Protein AF-A0A316QE77-F1 (afdb_monomer_lite)

Foldseek 3Di:
DDDPLVVLLVLLLVLCVVPADQVDKDALVRSVVVSCVVPPDDPPDDPVVSSVSNVVSQVCLLPDQPRQWAAADDRMIHGDPDSVHNHDDDPPPPVDDPDDPPPDPPPQDLVNVLVVLVVVLVVLVVVLVVVCPDPDDPVVNVVSVVVSVVVNVVSVVVSVVSVVVVVVCVVCVVVVVVVVVVVPPDD

Sequence (187 aa):
MAKPQKNRWQKICKFLAEYMTPEDSYKAGALYEIFLKDHPIDIFDDPLAMRKDFEMCLRYEVEKENGFLKRVSHGVYTVRTDPLDRGVNFSRNNSAEPSDPQAVPVVISLDEVLDNSVEIAKKGKKFFSILENQDLPTTMQLELSKLKSKFMRDLDDVITNITVVMAWCEDNLECLEEESSLTMDFC

Structure (mmCIF, N/CA/C/O backbone):
data_AF-A0A316QE77-F1
#
_entry.id   AF-A0A316QE77-F1
#
loop_
_atom_site.group_PDB
_atom_site.id
_atom_site.type_symbol
_atom_site.label_atom_id
_atom_site.label_alt_id
_atom_site.label_comp_id
_atom_site.label_asym_id
_atom_site.label_entity_id
_atom_site.label_seq_id
_atom_site.pdbx_PDB_ins_code
_atom_site.Cartn_x
_atom_site.Cartn_y
_atom_site.Cartn_z
_atom_site.occupancy
_atom_site.B_iso_or_equiv
_atom_site.auth_seq_id
_atom_site.auth_comp_id
_atom_site.auth_asym_id
_atom_site.auth_atom_id
_atom_site.pdbx_PDB_model_num
ATOM 1 N N . MET A 1 1 ? -12.661 -26.689 -14.502 1.00 38.53 1 MET A N 1
ATOM 2 C CA . MET A 1 1 ? -11.602 -26.501 -13.484 1.00 38.53 1 MET A CA 1
ATOM 3 C C . MET A 1 1 ? -11.655 -25.061 -12.988 1.00 38.53 1 MET A C 1
ATOM 5 O O . MET A 1 1 ? -11.439 -24.152 -13.781 1.00 38.53 1 MET A O 1
ATOM 9 N N . ALA A 1 2 ? -12.049 -24.825 -11.734 1.00 39.81 2 ALA A N 1
ATOM 10 C CA . ALA A 1 2 ? -12.064 -23.475 -11.166 1.00 39.81 2 ALA A CA 1
ATOM 11 C C . ALA A 1 2 ? -10.621 -23.035 -10.872 1.00 39.81 2 ALA A C 1
ATOM 13 O O . ALA A 1 2 ? -9.868 -23.784 -10.256 1.00 39.81 2 ALA A O 1
ATOM 14 N N . LYS A 1 3 ? -10.223 -21.844 -11.337 1.00 46.62 3 LYS A N 1
ATOM 15 C CA . LYS A 1 3 ? -8.882 -21.296 -11.079 1.00 46.62 3 LYS A CA 1
ATOM 16 C C . LYS A 1 3 ? -8.668 -21.167 -9.556 1.00 46.62 3 LYS A C 1
ATOM 18 O O . LYS A 1 3 ? -9.569 -20.642 -8.899 1.00 46.62 3 LYS A O 1
ATOM 23 N N . PRO A 1 4 ? -7.513 -21.577 -8.997 1.00 57.34 4 PRO A N 1
ATOM 24 C CA . PRO A 1 4 ? -7.251 -21.588 -7.548 1.00 57.34 4 PRO A CA 1
ATOM 25 C C . PRO A 1 4 ? -7.521 -20.236 -6.863 1.00 57.34 4 PRO A C 1
ATOM 27 O O . PRO A 1 4 ? -8.053 -20.194 -5.757 1.00 57.34 4 PRO A O 1
ATOM 30 N N . GLN A 1 5 ? -7.295 -19.129 -7.576 1.00 55.28 5 GLN A N 1
ATOM 31 C CA . GLN A 1 5 ? -7.583 -17.767 -7.119 1.00 55.28 5 GLN A CA 1
ATOM 32 C C . GLN A 1 5 ? -9.072 -17.509 -6.805 1.00 55.28 5 GLN A C 1
ATOM 34 O O . GLN A 1 5 ? -9.384 -16.837 -5.826 1.00 55.28 5 GLN A O 1
ATOM 39 N N . LYS A 1 6 ? -10.014 -18.078 -7.578 1.00 60.72 6 LYS A N 1
ATOM 40 C CA . LYS A 1 6 ? -11.460 -17.903 -7.324 1.00 60.72 6 LYS A CA 1
ATOM 41 C C . LYS A 1 6 ? -11.897 -18.554 -6.009 1.00 60.72 6 LYS A C 1
ATOM 43 O O . LYS A 1 6 ? -12.775 -18.021 -5.343 1.00 60.72 6 LYS A O 1
ATOM 48 N N . ASN A 1 7 ? -11.279 -19.675 -5.634 1.00 74.38 7 ASN A N 1
ATOM 49 C CA . ASN A 1 7 ? -11.594 -20.382 -4.392 1.00 74.38 7 ASN A CA 1
ATOM 50 C C . ASN A 1 7 ? -11.070 -19.609 -3.168 1.00 74.38 7 ASN A C 1
ATOM 52 O O . ASN A 1 7 ? -11.796 -19.424 -2.195 1.00 74.38 7 ASN A O 1
ATOM 56 N N . ARG A 1 8 ? -9.845 -19.064 -3.244 1.00 77.88 8 ARG A N 1
ATOM 57 C CA . ARG A 1 8 ? -9.286 -18.220 -2.171 1.00 77.88 8 ARG A CA 1
ATOM 58 C C . ARG A 1 8 ? -10.155 -16.998 -1.894 1.00 77.88 8 ARG A C 1
ATOM 60 O O . ARG A 1 8 ? -10.478 -16.727 -0.743 1.00 77.88 8 ARG A O 1
ATOM 67 N N . TRP A 1 9 ? -10.587 -16.308 -2.948 1.00 83.19 9 TRP A N 1
ATOM 68 C CA . TRP A 1 9 ? -11.406 -15.108 -2.800 1.00 83.19 9 TRP A CA 1
ATOM 69 C C . TRP A 1 9 ? -12.757 -15.389 -2.150 1.00 83.19 9 TRP A C 1
ATOM 71 O O . TRP A 1 9 ? -13.170 -14.672 -1.248 1.00 83.19 9 TRP A O 1
ATOM 81 N N . GLN A 1 10 ? -13.406 -16.489 -2.539 1.00 84.44 10 GLN A N 1
ATOM 82 C CA . GLN A 1 10 ? -14.665 -16.919 -1.933 1.00 84.44 10 GLN A CA 1
ATOM 83 C C . GLN A 1 10 ? -14.527 -17.208 -0.435 1.00 84.44 10 GLN A C 1
ATOM 85 O O . GLN A 1 10 ? -15.415 -16.837 0.329 1.00 84.44 10 GLN A O 1
ATOM 90 N N . LYS A 1 11 ? -13.420 -17.830 -0.005 1.00 87.88 11 LYS A N 1
ATOM 91 C CA . LYS A 1 11 ? -13.143 -18.058 1.422 1.00 87.88 11 LYS A CA 1
ATOM 92 C C . LYS A 1 11 ? -13.004 -16.742 2.185 1.00 87.88 11 LYS A C 1
ATOM 94 O O . LYS A 1 11 ? -13.588 -16.606 3.254 1.00 87.88 11 LYS A O 1
ATOM 99 N N . ILE A 1 12 ? -12.287 -15.772 1.614 1.00 91.12 12 ILE A N 1
ATOM 100 C CA . ILE A 1 12 ? -12.116 -14.446 2.219 1.00 91.12 12 ILE A CA 1
ATOM 101 C C . ILE A 1 12 ? -13.468 -13.727 2.322 1.00 91.12 12 ILE A C 1
ATOM 103 O O . ILE A 1 12 ? -13.834 -13.292 3.410 1.00 91.12 12 ILE A O 1
ATOM 107 N N . CYS A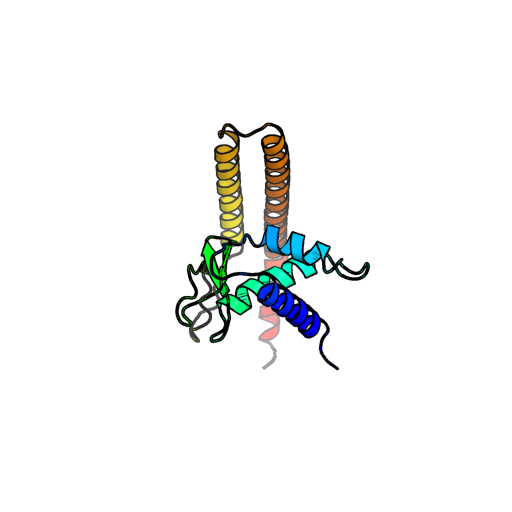 1 13 ? -14.246 -13.651 1.235 1.00 89.38 13 CYS A N 1
ATOM 108 C CA . CYS A 1 13 ? -15.577 -13.029 1.248 1.00 89.38 13 CYS A CA 1
ATOM 109 C C . CYS A 1 13 ? -16.501 -13.680 2.284 1.00 89.38 13 CYS A C 1
ATOM 111 O O . CYS A 1 13 ? -17.203 -12.977 3.004 1.00 89.38 13 CYS A O 1
ATOM 113 N N . LYS A 1 14 ? -16.490 -15.017 2.370 1.00 90.69 14 LYS A N 1
ATOM 114 C CA . LYS A 1 14 ? -17.299 -15.760 3.339 1.00 90.69 14 LYS A CA 1
ATOM 115 C C . LYS A 1 14 ? -16.908 -15.413 4.776 1.00 90.69 14 LYS A C 1
ATOM 117 O O . LYS A 1 14 ? -17.782 -15.065 5.558 1.00 90.69 14 LYS A O 1
ATOM 122 N N . PHE A 1 15 ? -15.613 -15.441 5.093 1.00 93.50 15 PHE A N 1
ATOM 123 C CA . PHE A 1 15 ? -15.106 -15.038 6.407 1.00 93.50 15 PHE A CA 1
ATOM 124 C C . PHE A 1 15 ? -15.548 -13.617 6.773 1.00 93.50 15 PHE A C 1
ATOM 126 O O . PHE A 1 15 ? -16.075 -13.392 7.856 1.00 93.50 15 PHE A O 1
ATOM 133 N N . LEU A 1 16 ? -15.368 -12.660 5.860 1.00 93.06 16 LEU A N 1
ATOM 134 C CA . LEU A 1 16 ? -15.716 -11.262 6.108 1.00 93.06 16 LEU A CA 1
ATOM 135 C C . LEU A 1 16 ? -17.218 -11.086 6.373 1.00 93.06 16 LEU A C 1
ATOM 137 O O . LEU A 1 16 ? -17.587 -10.337 7.272 1.00 93.06 16 LEU A O 1
ATOM 141 N N . ALA A 1 17 ? -18.073 -11.792 5.627 1.00 90.69 17 ALA A N 1
ATOM 142 C CA . ALA A 1 17 ? -19.522 -11.745 5.808 1.00 90.69 17 ALA A CA 1
ATOM 143 C C . ALA A 1 17 ? -19.993 -12.385 7.127 1.00 90.69 17 ALA A C 1
ATOM 145 O O . ALA A 1 17 ? -21.005 -11.963 7.676 1.00 90.69 17 ALA A O 1
ATOM 146 N N . GLU A 1 18 ? -19.282 -13.399 7.628 1.00 92.19 18 GLU A N 1
ATOM 147 C CA . GLU A 1 18 ? -19.600 -14.070 8.896 1.00 92.19 18 GLU A CA 1
ATOM 148 C C . GLU A 1 18 ? -19.045 -13.319 10.116 1.00 92.19 18 GLU A C 1
ATOM 150 O O . GLU A 1 18 ? -19.653 -13.353 11.184 1.00 92.19 18 GLU A O 1
ATOM 155 N N . TYR A 1 19 ? -17.900 -12.647 9.968 1.00 93.31 19 TYR A N 1
ATOM 156 C CA . TYR A 1 19 ? -17.185 -12.016 11.078 1.00 93.31 19 TYR A CA 1
ATOM 157 C C . TYR A 1 19 ? -17.583 -10.553 11.327 1.00 93.31 19 TYR A C 1
ATOM 159 O O . TYR A 1 19 ? -17.574 -10.100 12.471 1.00 93.31 19 TYR A O 1
ATOM 167 N N . MET A 1 20 ? -17.872 -9.783 10.273 1.00 93.88 20 MET A N 1
ATOM 168 C CA . MET A 1 20 ? -18.063 -8.336 10.399 1.00 93.88 20 MET A CA 1
ATOM 169 C C . MET A 1 20 ? -19.495 -7.966 10.792 1.00 93.88 20 MET A C 1
ATOM 171 O O . MET A 1 20 ? -20.460 -8.441 10.196 1.00 93.88 20 MET A O 1
ATOM 175 N N . THR A 1 21 ? -19.626 -7.045 11.743 1.00 92.00 21 THR A N 1
ATOM 176 C CA . THR A 1 21 ? -20.898 -6.457 12.177 1.00 92.00 21 THR A CA 1
ATOM 177 C C . THR A 1 21 ? -21.053 -5.027 11.631 1.00 92.00 21 THR A C 1
ATOM 179 O O . THR A 1 21 ? -20.054 -4.348 11.363 1.00 92.00 21 THR A O 1
ATOM 182 N N . PRO A 1 22 ? -22.291 -4.539 11.426 1.00 88.00 22 PRO A N 1
ATOM 183 C CA . PRO A 1 22 ? -22.542 -3.167 10.971 1.00 88.00 22 PRO A CA 1
ATOM 184 C C . PRO A 1 22 ? -22.088 -2.062 11.923 1.00 88.00 22 PRO A C 1
ATOM 186 O O . PRO A 1 22 ? -21.785 -0.959 11.469 1.00 88.00 22 PRO A O 1
ATOM 189 N N . GLU A 1 23 ? -22.048 -2.340 13.222 1.00 88.81 23 GLU A N 1
ATOM 190 C CA . GLU A 1 23 ? -21.743 -1.355 14.258 1.00 88.81 23 GLU A CA 1
ATOM 191 C C . GLU A 1 23 ? -20.236 -1.106 14.418 1.00 88.81 23 GLU A C 1
ATOM 193 O O . GLU A 1 23 ? -19.833 -0.048 14.908 1.00 88.81 23 GLU A O 1
ATOM 198 N N . ASP A 1 24 ? -19.402 -2.047 13.970 1.00 92.38 24 ASP A N 1
ATOM 199 C CA . ASP A 1 24 ? -17.968 -2.041 14.225 1.00 92.38 24 ASP A CA 1
ATOM 200 C C . ASP A 1 24 ? -17.133 -1.604 13.015 1.00 92.38 24 ASP A C 1
ATOM 202 O O . ASP A 1 24 ? -17.495 -1.748 11.845 1.00 92.38 24 ASP A O 1
ATOM 206 N N . SER A 1 25 ? -15.947 -1.071 13.320 1.00 92.44 25 SER A N 1
ATOM 207 C CA . SER A 1 25 ? -14.928 -0.694 12.339 1.00 92.44 25 SER A CA 1
ATOM 208 C C . SER A 1 25 ? -13.697 -1.573 12.461 1.00 92.44 25 SER A C 1
ATOM 210 O O . SER A 1 25 ? -13.127 -1.736 13.538 1.00 92.44 25 SER A O 1
ATOM 212 N N . TYR A 1 26 ? -13.228 -2.077 11.324 1.00 93.75 26 TYR A N 1
ATOM 213 C CA . TYR A 1 26 ? -12.213 -3.115 11.284 1.00 93.75 26 TYR A CA 1
ATOM 214 C C . TYR A 1 26 ? -10.989 -2.685 10.479 1.00 93.75 26 TYR A C 1
ATOM 216 O O . TYR A 1 26 ? -11.086 -2.294 9.314 1.00 93.75 26 TYR A O 1
ATOM 224 N N . LYS A 1 27 ? -9.802 -2.791 11.086 1.00 92.88 27 LYS A N 1
ATOM 225 C CA . LYS A 1 27 ? -8.523 -2.591 10.388 1.00 92.88 27 LYS A CA 1
ATOM 226 C C . LYS A 1 27 ? -8.197 -3.817 9.531 1.00 92.88 27 LYS A C 1
ATOM 228 O O . LYS A 1 27 ? -8.220 -4.932 10.043 1.00 92.88 27 LYS A O 1
ATOM 233 N N . ALA A 1 28 ? -7.795 -3.618 8.274 1.00 90.75 28 ALA A N 1
ATOM 234 C CA . ALA A 1 28 ? -7.433 -4.702 7.351 1.00 90.75 28 ALA A CA 1
ATOM 235 C C . ALA A 1 28 ? -6.359 -5.639 7.910 1.00 90.75 28 ALA A C 1
ATOM 237 O O . ALA A 1 28 ? -6.495 -6.850 7.787 1.00 90.75 28 ALA A O 1
ATOM 238 N N . GLY A 1 29 ? -5.321 -5.089 8.551 1.00 88.75 29 GLY A N 1
ATOM 239 C CA . GLY A 1 29 ? -4.271 -5.900 9.174 1.00 88.75 29 GLY A CA 1
ATOM 240 C C . GLY A 1 29 ? -4.816 -6.816 10.272 1.00 88.75 29 GLY A C 1
ATOM 241 O O . GLY A 1 29 ? -4.520 -8.003 10.274 1.00 88.75 29 GLY A O 1
ATOM 242 N N . ALA A 1 30 ? -5.686 -6.292 11.141 1.00 90.44 30 ALA A N 1
ATOM 243 C CA . ALA A 1 30 ? -6.307 -7.079 12.205 1.00 90.44 30 ALA A CA 1
ATOM 244 C C . ALA A 1 30 ? -7.266 -8.143 11.647 1.00 90.44 30 ALA A C 1
ATOM 246 O O . ALA A 1 30 ? -7.235 -9.287 12.090 1.00 90.44 30 ALA A O 1
ATOM 247 N N . LEU A 1 31 ? -8.074 -7.795 10.636 1.00 92.81 31 LEU A N 1
ATOM 248 C CA . LEU A 1 31 ? -8.927 -8.764 9.938 1.00 92.81 31 LEU A CA 1
ATOM 249 C C . LEU A 1 31 ? -8.105 -9.884 9.301 1.00 92.81 31 LEU A C 1
ATOM 251 O O . LEU A 1 31 ? -8.504 -11.040 9.375 1.00 92.81 31 LEU A O 1
ATOM 255 N N . TYR A 1 32 ? -6.962 -9.551 8.700 1.00 92.38 32 TYR A N 1
ATOM 256 C CA . TYR A 1 32 ? -6.071 -10.533 8.097 1.00 92.38 32 TYR A CA 1
ATOM 257 C C . TYR A 1 32 ? -5.468 -11.472 9.147 1.00 92.38 32 TYR A C 1
ATOM 259 O O . TYR A 1 32 ? -5.473 -12.682 8.958 1.00 92.38 32 TYR A O 1
ATOM 267 N N . GLU A 1 33 ? -5.004 -10.944 10.281 1.00 90.69 33 GLU A N 1
ATOM 268 C CA . GLU A 1 33 ? -4.485 -11.766 11.381 1.00 90.69 33 GLU A CA 1
ATOM 269 C C . GLU A 1 33 ? -5.536 -12.731 11.941 1.00 90.69 33 GLU A C 1
ATOM 271 O O . GLU A 1 33 ? -5.217 -13.879 12.242 1.00 90.69 33 GLU A O 1
ATOM 276 N N . ILE A 1 34 ? -6.788 -12.286 12.073 1.00 92.44 34 ILE A N 1
ATOM 277 C CA . ILE A 1 34 ? -7.900 -13.134 12.523 1.00 92.44 34 ILE A CA 1
ATOM 278 C C . ILE A 1 34 ? -8.215 -14.189 11.464 1.00 92.44 34 ILE A C 1
ATOM 280 O O . ILE A 1 34 ? -8.271 -15.374 11.778 1.00 92.44 34 ILE A O 1
ATOM 284 N N . PHE A 1 35 ? -8.320 -13.775 10.202 1.00 90.62 35 PHE A N 1
ATOM 285 C CA . PHE A 1 35 ? -8.525 -14.683 9.082 1.00 90.62 35 PHE A CA 1
ATOM 286 C C . PHE A 1 35 ? -7.466 -15.795 9.051 1.00 90.62 35 PHE A C 1
ATOM 288 O O . PHE A 1 35 ? -7.822 -16.957 8.881 1.00 90.62 35 PHE A O 1
ATOM 295 N N . LEU A 1 36 ? -6.188 -15.464 9.278 1.00 90.12 36 LEU A N 1
ATOM 296 C CA . LEU A 1 36 ? -5.091 -16.435 9.316 1.00 90.12 36 LEU A CA 1
ATOM 297 C C . LEU A 1 36 ? -5.160 -17.413 10.493 1.00 90.12 36 LEU A C 1
ATOM 299 O O . LEU A 1 36 ? -4.681 -18.538 10.361 1.00 90.12 36 LEU A O 1
ATOM 303 N N . LYS A 1 37 ? -5.729 -17.011 11.636 1.00 86.88 37 LYS A N 1
ATOM 304 C CA . LYS A 1 37 ? -5.936 -17.927 12.770 1.00 86.88 37 LYS A CA 1
ATOM 305 C C . LYS A 1 37 ? -6.939 -19.021 12.417 1.00 86.88 37 LYS A C 1
ATOM 307 O O . LYS A 1 37 ? -6.712 -20.177 12.762 1.00 86.88 37 LYS A O 1
ATOM 312 N N . ASP A 1 38 ? -7.992 -18.657 11.692 1.00 81.50 38 ASP A N 1
ATOM 313 C CA . ASP A 1 38 ? -9.050 -19.584 11.280 1.00 81.50 38 ASP A CA 1
ATOM 314 C C . ASP A 1 38 ? -8.703 -20.326 9.975 1.00 81.50 38 ASP A C 1
ATOM 316 O O . ASP A 1 38 ? -9.242 -21.395 9.688 1.00 81.50 38 ASP A O 1
ATOM 320 N N . HIS A 1 39 ? -7.783 -19.768 9.184 1.00 82.69 39 HIS A N 1
ATOM 321 C CA . HIS A 1 39 ? -7.356 -20.271 7.880 1.00 82.69 39 HIS A CA 1
ATOM 322 C C . HIS A 1 39 ? -5.825 -20.214 7.774 1.00 82.69 39 HIS A C 1
ATOM 324 O O . HIS A 1 39 ? -5.285 -19.335 7.090 1.00 82.69 39 HIS A O 1
ATOM 330 N N . PRO A 1 40 ? -5.104 -21.130 8.448 1.00 77.31 40 PRO A N 1
ATOM 331 C CA . PRO A 1 40 ? -3.653 -21.170 8.371 1.00 77.31 40 PRO A CA 1
ATOM 332 C C . PRO A 1 40 ? -3.204 -21.367 6.921 1.00 77.31 40 PRO A C 1
ATOM 334 O O . PRO A 1 40 ? -3.784 -22.155 6.171 1.00 77.31 40 PRO A O 1
ATOM 337 N N . ILE A 1 41 ? -2.174 -20.615 6.534 1.00 73.19 41 ILE A N 1
ATOM 338 C CA . ILE A 1 41 ? -1.591 -20.668 5.192 1.00 73.19 41 ILE A CA 1
ATOM 339 C C . ILE A 1 41 ? -0.984 -22.058 4.990 1.00 73.19 41 ILE A C 1
ATOM 341 O O . ILE A 1 41 ? -0.239 -22.537 5.847 1.00 73.19 41 ILE A O 1
ATOM 345 N N . ASP A 1 42 ? -1.313 -22.705 3.872 1.00 70.31 42 ASP A N 1
ATOM 346 C CA . ASP A 1 42 ? -0.674 -23.964 3.490 1.00 70.31 42 ASP A CA 1
ATOM 347 C C . ASP A 1 42 ? 0.821 -23.716 3.229 1.00 70.31 42 ASP A C 1
ATOM 349 O O . ASP A 1 42 ? 1.212 -22.646 2.768 1.00 70.31 42 ASP A O 1
ATOM 353 N N . ILE A 1 43 ? 1.673 -24.706 3.478 1.00 59.03 43 ILE A N 1
ATOM 354 C CA . ILE A 1 43 ? 3.132 -24.603 3.312 1.00 59.03 43 ILE A CA 1
ATOM 355 C C . ILE A 1 43 ? 3.504 -24.215 1.865 1.00 59.03 43 ILE A C 1
ATOM 357 O O . ILE A 1 43 ? 4.564 -23.641 1.622 1.00 59.03 43 ILE A O 1
ATOM 361 N N . PHE A 1 44 ? 2.620 -24.503 0.906 1.00 54.66 44 PHE A N 1
ATOM 362 C CA . PHE A 1 44 ? 2.781 -24.191 -0.515 1.00 54.66 44 PHE A CA 1
ATOM 363 C C . PHE A 1 44 ? 2.202 -22.834 -0.952 1.00 54.66 44 PHE A C 1
ATOM 365 O O . PHE A 1 44 ? 2.396 -22.445 -2.105 1.00 54.66 44 PHE A O 1
ATOM 372 N N . ASP A 1 45 ? 1.490 -22.114 -0.081 1.00 68.19 45 ASP A N 1
ATOM 373 C CA . ASP A 1 45 ? 0.948 -20.788 -0.386 1.00 68.19 45 ASP A CA 1
ATOM 374 C C . ASP A 1 45 ? 1.932 -19.690 0.067 1.00 68.19 45 ASP A C 1
ATOM 376 O O . ASP A 1 45 ? 2.372 -19.648 1.214 1.00 68.19 45 ASP A O 1
ATOM 380 N N . ASP A 1 46 ? 2.271 -18.766 -0.839 1.00 78.19 46 ASP A N 1
ATOM 381 C CA . ASP A 1 46 ? 3.111 -17.601 -0.532 1.00 78.19 46 ASP A CA 1
ATOM 382 C C . ASP A 1 46 ? 2.364 -16.630 0.415 1.00 78.19 46 ASP A C 1
ATOM 384 O O . ASP A 1 46 ? 1.325 -16.075 0.029 1.00 78.19 46 ASP A O 1
ATOM 388 N N . PRO A 1 47 ? 2.885 -16.360 1.632 1.00 77.19 47 PRO A N 1
ATOM 389 C CA . PRO A 1 47 ? 2.255 -15.450 2.587 1.00 77.19 47 PRO A CA 1
ATOM 390 C C . PRO A 1 47 ? 2.061 -14.022 2.062 1.00 77.19 47 PRO A C 1
ATOM 392 O O . PRO A 1 47 ? 1.093 -13.353 2.436 1.00 77.19 47 PRO A O 1
ATOM 395 N N . LEU A 1 48 ? 2.960 -13.539 1.195 1.00 76.62 48 LEU A N 1
ATOM 396 C CA . LEU A 1 48 ? 2.842 -12.215 0.579 1.00 76.62 48 LEU A CA 1
ATOM 397 C C . LEU A 1 48 ? 1.711 -12.193 -0.449 1.00 76.62 48 LEU A C 1
ATOM 399 O O . LEU A 1 48 ? 0.910 -11.254 -0.466 1.00 76.62 48 LEU A O 1
ATOM 403 N N . ALA A 1 49 ? 1.607 -13.241 -1.269 1.00 77.88 49 ALA A N 1
ATOM 404 C CA . ALA A 1 49 ? 0.503 -13.403 -2.206 1.00 77.88 49 ALA A CA 1
ATOM 405 C C . ALA A 1 49 ? -0.846 -13.496 -1.478 1.00 77.88 49 ALA A C 1
ATOM 407 O O . ALA A 1 49 ? -1.800 -12.843 -1.898 1.00 77.88 49 ALA A O 1
ATOM 408 N N . MET A 1 50 ? -0.921 -14.221 -0.355 1.00 84.25 50 MET A N 1
ATOM 409 C CA . MET A 1 50 ? -2.164 -14.355 0.411 1.00 84.25 50 MET A CA 1
ATOM 410 C C . MET A 1 50 ? -2.620 -13.028 1.025 1.00 84.25 50 MET A C 1
ATOM 412 O O . MET A 1 50 ? -3.797 -12.668 0.944 1.00 84.25 50 MET A O 1
ATOM 416 N N . ARG A 1 51 ? -1.680 -12.248 1.572 1.00 84.75 51 ARG A N 1
ATOM 417 C CA . ARG A 1 51 ? -1.968 -10.899 2.072 1.00 84.75 51 ARG A CA 1
ATOM 418 C C . ARG A 1 51 ? -2.479 -9.983 0.962 1.00 84.75 51 ARG A C 1
ATOM 420 O O . ARG A 1 51 ? -3.456 -9.263 1.156 1.00 84.75 51 ARG A O 1
ATOM 427 N N . LYS A 1 52 ? -1.851 -10.036 -0.214 1.00 85.00 52 LYS A N 1
ATOM 428 C CA . LYS A 1 52 ? -2.280 -9.264 -1.384 1.00 85.00 52 LYS A CA 1
ATOM 429 C C . LYS A 1 52 ? -3.682 -9.671 -1.845 1.00 85.00 52 LYS A C 1
ATOM 431 O O . LYS A 1 52 ? -4.507 -8.796 -2.092 1.00 85.00 52 LYS A O 1
ATOM 436 N N . ASP A 1 53 ? -3.970 -10.969 -1.934 1.00 85.75 53 ASP A N 1
ATOM 437 C CA . ASP A 1 53 ? -5.294 -11.490 -2.301 1.00 85.75 53 ASP A CA 1
ATOM 438 C C . ASP A 1 53 ? -6.374 -11.020 -1.305 1.00 85.75 53 ASP A C 1
ATOM 440 O O . ASP A 1 53 ? -7.462 -10.605 -1.716 1.00 85.75 53 ASP A O 1
ATOM 444 N N . PHE A 1 54 ? -6.054 -10.995 -0.006 1.00 90.62 54 PHE A N 1
ATOM 445 C CA . PHE A 1 54 ? -6.932 -10.471 1.043 1.00 90.62 54 PHE A CA 1
ATOM 446 C C . PHE A 1 54 ? -7.227 -8.976 0.870 1.00 90.62 54 PHE A C 1
ATOM 448 O O . PHE A 1 54 ? -8.386 -8.560 0.844 1.00 90.62 54 PHE A O 1
ATOM 455 N N . GLU A 1 55 ? -6.191 -8.157 0.683 1.00 89.19 55 GLU A N 1
ATOM 456 C CA . GLU A 1 55 ? -6.342 -6.714 0.470 1.00 89.19 55 GLU A CA 1
ATOM 457 C C . GLU A 1 55 ? -7.115 -6.399 -0.824 1.00 89.19 55 GLU A C 1
ATOM 459 O O . GLU A 1 55 ? -7.963 -5.500 -0.843 1.00 89.19 55 GLU A O 1
ATOM 464 N N . MET A 1 56 ? -6.887 -7.169 -1.894 1.00 87.06 56 MET A N 1
ATOM 465 C CA . MET A 1 56 ? -7.667 -7.064 -3.131 1.00 87.06 56 MET A CA 1
ATOM 466 C C . MET A 1 56 ? -9.134 -7.453 -2.923 1.00 87.06 56 MET A C 1
ATOM 468 O O . MET A 1 56 ? -10.003 -6.834 -3.530 1.00 87.06 56 MET A O 1
ATOM 472 N N . CYS A 1 57 ? -9.432 -8.425 -2.054 1.00 90.56 57 CYS A N 1
ATOM 473 C CA . CYS A 1 57 ? -10.804 -8.796 -1.689 1.00 90.56 57 CYS A CA 1
ATOM 474 C C . CYS A 1 57 ? -11.560 -7.659 -1.028 1.00 90.56 57 CYS A C 1
ATOM 476 O O . CYS A 1 57 ? -12.657 -7.316 -1.459 1.00 90.56 57 CYS A O 1
ATOM 478 N N . LEU A 1 58 ? -10.947 -7.045 -0.018 1.00 91.44 58 LEU A N 1
ATOM 479 C CA . LEU A 1 58 ? -11.540 -5.911 0.680 1.00 91.44 58 LEU A CA 1
ATOM 480 C C . LEU A 1 58 ? -11.839 -4.768 -0.288 1.00 91.44 58 LEU A C 1
ATOM 482 O O . LEU A 1 58 ? -12.892 -4.145 -0.218 1.00 91.44 58 LEU A O 1
ATOM 486 N N . ARG A 1 59 ? -10.917 -4.498 -1.217 1.00 88.56 59 ARG A N 1
ATOM 487 C CA .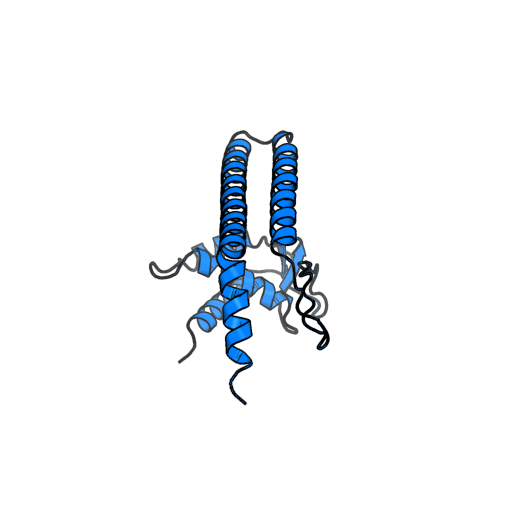 ARG A 1 59 ? -11.108 -3.470 -2.239 1.00 88.56 59 ARG A CA 1
ATOM 488 C C . ARG A 1 59 ? -12.235 -3.825 -3.207 1.00 88.56 59 ARG A C 1
ATOM 490 O O . ARG A 1 59 ? -13.083 -2.980 -3.473 1.00 88.56 59 ARG A O 1
ATOM 497 N N . TYR A 1 60 ? -12.257 -5.061 -3.695 1.00 89.12 60 TYR A N 1
ATOM 498 C CA . TYR A 1 60 ? -13.288 -5.541 -4.608 1.00 89.12 60 TYR A CA 1
ATOM 499 C C . TYR A 1 60 ? -14.688 -5.435 -3.989 1.00 89.12 60 TYR A C 1
ATOM 501 O O . TYR A 1 60 ? -15.594 -4.912 -4.629 1.00 89.12 60 TYR A O 1
ATOM 509 N N . GLU A 1 61 ? -14.854 -5.831 -2.726 1.00 90.50 61 GLU A N 1
ATOM 510 C CA . GLU A 1 61 ? -16.130 -5.724 -2.002 1.00 90.50 61 GLU A CA 1
ATOM 511 C C . GLU A 1 61 ? -16.557 -4.280 -1.697 1.00 90.50 61 GLU A C 1
ATOM 513 O O . GLU A 1 61 ? -17.732 -4.040 -1.440 1.00 90.50 61 GLU A O 1
ATOM 518 N N . VAL A 1 62 ? -15.645 -3.306 -1.746 1.00 89.81 62 VAL A N 1
ATOM 519 C CA . VAL A 1 62 ? -15.995 -1.876 -1.668 1.00 89.81 62 VAL A CA 1
ATOM 520 C C . VAL A 1 62 ? -16.403 -1.321 -3.039 1.00 89.81 62 VAL A C 1
ATOM 522 O O . VAL A 1 62 ? -17.319 -0.506 -3.144 1.00 89.81 62 VAL A O 1
ATOM 525 N N . GLU A 1 63 ? -15.717 -1.734 -4.107 1.00 85.88 63 GLU A N 1
ATOM 526 C CA . GLU A 1 63 ? -15.910 -1.192 -5.461 1.00 85.88 63 GLU A CA 1
ATOM 527 C C . GLU A 1 63 ? -17.099 -1.816 -6.206 1.00 85.88 63 GLU A C 1
ATOM 529 O O . GLU A 1 63 ? -17.690 -1.182 -7.088 1.00 85.88 63 GLU A O 1
ATOM 534 N N . LYS A 1 64 ? -17.464 -3.052 -5.865 1.00 87.44 64 LYS A N 1
ATOM 535 C CA . LYS A 1 64 ? -18.550 -3.790 -6.509 1.00 87.44 64 LYS A CA 1
ATOM 536 C C . LYS A 1 64 ? -19.915 -3.181 -6.174 1.00 87.44 64 LYS A C 1
ATOM 538 O O . LYS A 1 64 ? -20.199 -2.813 -5.037 1.00 87.44 64 LYS A O 1
ATOM 543 N N . GLU A 1 65 ? -20.805 -3.136 -7.164 1.00 82.81 65 GLU A N 1
ATOM 544 C CA . GLU A 1 65 ? -22.146 -2.546 -7.035 1.00 82.81 65 GLU A CA 1
ATOM 545 C C . GLU A 1 65 ? -22.960 -3.158 -5.885 1.00 82.81 65 GLU A C 1
ATOM 547 O O . GLU A 1 65 ? -23.511 -2.434 -5.061 1.00 82.81 65 GLU A O 1
ATOM 552 N N . ASN A 1 66 ? -22.938 -4.484 -5.750 1.00 85.38 66 ASN A N 1
ATOM 553 C CA . ASN A 1 66 ? -23.573 -5.225 -4.658 1.00 85.38 66 ASN A CA 1
ATOM 554 C C . ASN A 1 66 ? -22.577 -5.710 -3.591 1.00 85.38 66 ASN A C 1
ATOM 556 O O . ASN A 1 66 ? -22.820 -6.731 -2.951 1.00 85.38 66 ASN A O 1
ATOM 560 N N . GLY A 1 67 ? -21.450 -5.017 -3.431 1.00 87.88 67 GLY A N 1
ATOM 561 C CA . GLY A 1 67 ? -20.524 -5.276 -2.335 1.00 87.88 67 GLY A CA 1
ATOM 562 C C . GLY A 1 67 ? -21.166 -5.045 -0.962 1.00 87.88 67 GLY A C 1
ATOM 563 O O . GLY A 1 67 ? -22.204 -4.396 -0.849 1.00 87.88 67 GLY A O 1
ATOM 564 N N . PHE A 1 68 ? -20.598 -5.581 0.107 1.00 91.50 68 PHE A N 1
ATOM 565 C CA . PHE A 1 68 ? -21.133 -5.358 1.462 1.00 91.50 68 PHE A CA 1
ATOM 566 C C . PHE A 1 68 ? -20.190 -4.542 2.339 1.00 91.50 68 PHE A C 1
ATOM 568 O O . PHE A 1 68 ? -20.475 -4.349 3.517 1.00 91.50 68 PHE A O 1
ATOM 575 N N . LEU A 1 69 ? -19.083 -4.048 1.785 1.00 92.56 69 LEU A N 1
ATOM 576 C CA . LEU A 1 69 ? -18.114 -3.250 2.519 1.00 92.56 69 LEU A CA 1
ATOM 577 C C . LEU A 1 69 ? -18.141 -1.798 2.070 1.00 92.56 69 LEU A C 1
ATOM 579 O O . LEU A 1 69 ? -18.358 -1.480 0.902 1.00 92.56 69 LEU A O 1
ATOM 583 N N . LYS A 1 70 ? -17.834 -0.914 3.013 1.00 92.69 70 LYS A N 1
ATOM 584 C CA . LYS A 1 70 ? -17.423 0.457 2.734 1.00 92.69 70 LYS A CA 1
ATOM 585 C C . LYS A 1 70 ? -16.133 0.763 3.473 1.00 92.69 70 LYS A C 1
ATOM 587 O O . LYS A 1 70 ? -15.842 0.188 4.525 1.00 92.69 70 LYS A O 1
ATOM 592 N N . ARG A 1 71 ? -15.325 1.657 2.912 1.00 90.19 71 ARG A N 1
ATOM 593 C CA . ARG A 1 71 ? -14.053 2.057 3.521 1.00 90.19 71 ARG A CA 1
ATOM 594 C C . ARG A 1 71 ? -14.241 3.362 4.282 1.00 90.19 71 ARG A C 1
ATOM 596 O O . ARG A 1 71 ? -14.601 4.363 3.686 1.00 90.19 71 ARG A O 1
ATOM 603 N N . VAL A 1 72 ? -13.963 3.391 5.579 1.00 88.31 72 VAL A N 1
ATOM 604 C CA . VAL A 1 72 ? -14.139 4.613 6.392 1.00 88.31 72 VAL A CA 1
ATOM 605 C C . VAL A 1 72 ? -12.854 5.431 6.519 1.00 88.31 72 VAL A C 1
ATOM 607 O O . VAL A 1 72 ? -12.906 6.647 6.667 1.00 88.31 72 VAL A O 1
ATOM 610 N N . SER A 1 73 ? -11.688 4.790 6.420 1.00 86.00 73 SER A N 1
ATOM 611 C CA . SER A 1 73 ? -10.378 5.451 6.368 1.00 86.00 73 SER A CA 1
ATOM 612 C C . SER A 1 73 ? -9.320 4.510 5.775 1.00 86.00 73 SER A C 1
ATOM 614 O O . SER A 1 73 ? -9.638 3.400 5.337 1.00 86.00 73 SER A O 1
ATOM 616 N N . HIS A 1 74 ? -8.060 4.950 5.680 1.00 81.50 74 HIS A N 1
ATOM 617 C CA . HIS A 1 74 ? -7.002 4.143 5.069 1.00 81.50 74 HIS A CA 1
ATOM 618 C C . HIS A 1 74 ? -6.835 2.805 5.806 1.00 81.50 74 HIS A C 1
ATOM 620 O O . HIS A 1 74 ? -6.435 2.764 6.968 1.00 81.50 74 HIS A O 1
ATOM 626 N N . GLY A 1 75 ? -7.152 1.704 5.121 1.00 85.25 75 GLY A N 1
ATOM 627 C CA . GLY A 1 75 ? -7.075 0.364 5.695 1.00 85.25 75 GLY A CA 1
ATOM 628 C C . GLY A 1 75 ? -8.141 0.050 6.753 1.00 85.25 75 GLY A C 1
ATOM 629 O O . GLY A 1 75 ? -7.960 -0.929 7.472 1.00 85.25 75 GLY A O 1
ATOM 630 N N . VAL A 1 76 ? -9.226 0.829 6.857 1.00 90.31 76 VAL A N 1
ATOM 631 C CA . VAL A 1 76 ? -10.330 0.590 7.807 1.00 90.31 76 VAL A CA 1
ATOM 632 C C . VAL A 1 76 ? -11.659 0.440 7.071 1.00 90.31 76 VAL A C 1
ATOM 634 O O . VAL A 1 76 ? -12.014 1.277 6.238 1.00 90.31 76 VAL A O 1
ATOM 637 N N . TYR A 1 77 ? -12.392 -0.621 7.398 1.00 93.50 77 TYR A N 1
ATOM 638 C CA . TYR A 1 77 ? -13.592 -1.068 6.695 1.00 93.50 77 TYR A CA 1
ATOM 639 C C . TYR A 1 77 ? -14.748 -1.281 7.672 1.00 93.50 77 TYR A C 1
ATOM 641 O O . TYR A 1 77 ? -14.531 -1.703 8.808 1.00 93.50 77 TYR A O 1
ATOM 649 N N . THR A 1 78 ? -15.965 -1.013 7.213 1.00 94.25 78 THR A N 1
ATOM 650 C CA . THR A 1 78 ? -17.219 -1.300 7.924 1.00 94.25 78 THR A CA 1
ATOM 651 C C . THR A 1 78 ? -18.196 -1.990 6.978 1.00 94.25 78 THR A C 1
ATOM 653 O O . THR A 1 78 ? -18.026 -1.934 5.752 1.00 94.25 78 THR A O 1
ATOM 656 N N . VAL A 1 79 ? -19.222 -2.645 7.528 1.00 93.62 79 VAL A N 1
ATOM 657 C CA . VAL A 1 79 ? -20.309 -3.185 6.704 1.00 93.62 79 VAL A CA 1
ATOM 658 C C . VAL A 1 79 ? -21.129 -2.028 6.133 1.00 93.62 79 VAL A C 1
ATOM 660 O O . VAL A 1 79 ? -21.434 -1.033 6.796 1.00 93.62 79 VAL A O 1
ATOM 663 N N . ARG A 1 80 ? -21.461 -2.151 4.856 1.00 90.88 80 ARG A N 1
ATOM 664 C CA . ARG A 1 80 ? -22.231 -1.186 4.091 1.00 90.88 80 ARG A CA 1
ATOM 665 C C . ARG A 1 80 ? -23.718 -1.374 4.373 1.00 90.88 80 ARG A C 1
ATOM 667 O O . ARG A 1 80 ? -24.283 -2.419 4.068 1.00 90.88 80 ARG A O 1
ATOM 674 N N . THR A 1 81 ? -24.347 -0.339 4.920 1.00 86.25 81 THR A N 1
ATOM 675 C CA . THR A 1 81 ? -25.795 -0.290 5.179 1.00 86.25 81 THR A CA 1
ATOM 676 C C . THR A 1 81 ? -26.573 0.377 4.045 1.00 86.25 81 THR A C 1
ATOM 678 O O . THR A 1 81 ? -27.708 -0.004 3.778 1.00 86.25 81 THR A O 1
ATOM 681 N N . ASP A 1 82 ? -25.950 1.326 3.344 1.00 84.75 82 ASP A N 1
ATOM 682 C CA . ASP A 1 82 ? -26.470 1.959 2.130 1.00 84.75 82 ASP A CA 1
ATOM 683 C C . ASP A 1 82 ? -25.662 1.475 0.912 1.00 84.75 82 ASP A C 1
ATOM 685 O O . ASP A 1 82 ? -24.457 1.733 0.857 1.00 84.75 82 ASP A O 1
ATOM 689 N N . PRO A 1 83 ? -26.280 0.803 -0.079 1.00 82.75 83 PRO A N 1
ATOM 690 C CA . PRO A 1 83 ? -25.607 0.344 -1.294 1.00 82.75 83 PRO A CA 1
ATOM 691 C C . PRO A 1 83 ? -24.835 1.422 -2.071 1.00 82.75 83 PRO A C 1
ATOM 693 O O . PRO A 1 83 ? -23.907 1.092 -2.811 1.00 82.75 83 PRO A O 1
ATOM 696 N N . LEU A 1 84 ? -25.199 2.698 -1.926 1.00 82.56 84 LEU A N 1
ATOM 697 C CA . LEU A 1 84 ? -24.525 3.814 -2.591 1.00 82.56 84 LEU A CA 1
ATOM 698 C C . LEU A 1 84 ? -23.330 4.353 -1.788 1.00 82.56 84 LEU A C 1
ATOM 700 O O . LEU A 1 84 ? -22.421 4.949 -2.371 1.00 82.56 84 LEU A O 1
ATOM 704 N N . ASP A 1 85 ? -23.280 4.104 -0.479 1.00 84.88 85 ASP A N 1
ATOM 705 C CA . ASP A 1 85 ? -22.199 4.554 0.395 1.00 84.88 85 ASP A CA 1
ATOM 706 C C . ASP A 1 85 ? -21.009 3.586 0.343 1.00 84.88 85 ASP A C 1
ATOM 708 O O . ASP A 1 85 ? -20.913 2.616 1.097 1.00 84.88 85 ASP A O 1
ATOM 712 N N . ARG A 1 86 ? -20.065 3.866 -0.559 1.00 82.06 86 ARG A N 1
ATOM 713 C CA . ARG A 1 86 ? -18.786 3.137 -0.663 1.00 82.06 86 ARG A CA 1
ATOM 714 C C . ARG A 1 86 ? -17.721 3.666 0.307 1.00 82.06 86 ARG A C 1
ATOM 716 O O . ARG A 1 86 ? -16.640 3.080 0.423 1.00 82.06 86 ARG A O 1
ATOM 723 N N . GLY A 1 87 ? -18.028 4.738 1.038 1.00 85.88 87 GLY A N 1
ATOM 724 C CA . GLY A 1 87 ? -17.107 5.426 1.928 1.00 85.88 87 GLY A CA 1
ATOM 725 C C . GLY A 1 87 ? -16.006 6.205 1.199 1.00 85.88 87 GLY A C 1
ATOM 726 O O . GLY A 1 87 ? -16.166 6.669 0.071 1.00 85.88 87 GLY A O 1
ATOM 727 N N . VAL A 1 88 ? -14.871 6.381 1.872 1.00 79.88 88 VAL A N 1
ATOM 728 C CA . VAL A 1 88 ? -13.736 7.179 1.407 1.00 79.88 88 VAL A CA 1
ATOM 729 C C . VAL A 1 88 ? -12.979 6.436 0.315 1.00 79.88 88 VAL A C 1
ATOM 731 O O . VAL A 1 88 ? -12.336 5.404 0.553 1.00 79.88 88 VAL A O 1
ATOM 734 N N . ASN A 1 89 ? -12.994 7.010 -0.885 1.00 67.94 89 ASN A N 1
ATOM 735 C CA . ASN A 1 89 ? -12.163 6.536 -1.972 1.00 67.94 89 ASN A CA 1
ATOM 736 C C . ASN A 1 89 ? -10.772 7.169 -1.872 1.00 67.94 89 ASN A C 1
ATOM 738 O O . ASN A 1 89 ? -10.615 8.384 -1.955 1.00 67.94 89 ASN A O 1
ATOM 742 N N . PHE A 1 90 ? -9.753 6.331 -1.712 1.00 62.47 90 PHE A N 1
ATOM 743 C CA . PHE A 1 90 ? -8.382 6.748 -1.961 1.00 62.47 90 PHE A CA 1
ATOM 744 C C . PHE A 1 90 ? -8.102 6.400 -3.406 1.00 62.47 90 PHE A C 1
ATOM 746 O O . PHE A 1 90 ? -7.604 5.311 -3.708 1.00 62.47 90 PHE A O 1
ATOM 753 N N . SER A 1 91 ? -8.433 7.332 -4.294 1.00 55.16 91 SER A N 1
ATOM 754 C CA . SER A 1 91 ? -7.778 7.366 -5.585 1.00 55.16 91 SER A CA 1
ATOM 755 C C . SER A 1 91 ? -6.288 7.390 -5.265 1.00 55.16 91 SER A C 1
ATOM 757 O O . SER A 1 91 ? -5.768 8.369 -4.729 1.00 55.16 91 SER A O 1
ATOM 759 N N . ARG A 1 92 ? -5.568 6.301 -5.566 1.00 50.03 92 ARG A N 1
ATOM 760 C CA . ARG A 1 92 ? -4.199 6.532 -6.013 1.00 50.03 92 ARG A CA 1
ATOM 761 C C . ARG A 1 92 ? -4.397 7.536 -7.134 1.00 50.03 92 ARG A C 1
ATOM 763 O O . ARG A 1 92 ? -5.164 7.237 -8.050 1.00 50.03 92 ARG A O 1
ATOM 770 N N . ASN A 1 93 ? -3.795 8.715 -7.038 1.00 38.50 93 ASN A N 1
ATOM 771 C CA . ASN A 1 93 ? -3.498 9.459 -8.247 1.00 38.50 93 ASN A CA 1
ATOM 772 C C . ASN A 1 93 ? -2.575 8.538 -9.047 1.00 38.50 93 ASN A C 1
ATOM 774 O O . ASN A 1 93 ? -1.356 8.609 -8.967 1.00 38.50 93 ASN A O 1
ATOM 778 N N . ASN A 1 94 ? -3.176 7.579 -9.742 1.00 39.50 94 ASN A N 1
ATOM 779 C CA . ASN A 1 94 ? -2.653 7.125 -10.988 1.00 39.50 94 ASN A CA 1
ATOM 780 C C . ASN A 1 94 ? -2.772 8.387 -11.828 1.00 39.50 94 ASN A C 1
ATOM 782 O O . ASN A 1 94 ? -3.868 8.726 -12.264 1.00 39.50 94 ASN A O 1
ATOM 786 N N . SER A 1 95 ? -1.669 9.087 -12.053 1.00 38.84 95 SER A N 1
ATOM 787 C CA . SER A 1 95 ? -1.543 10.007 -13.187 1.00 38.84 95 SER A CA 1
ATOM 788 C C . SER A 1 95 ? -1.596 9.230 -14.517 1.00 38.84 95 SER A C 1
ATOM 790 O O . SER A 1 95 ? -0.826 9.467 -15.432 1.00 38.84 95 SER A O 1
ATOM 792 N N . ALA A 1 96 ? -2.477 8.240 -14.592 1.00 41.53 96 ALA A N 1
ATOM 793 C CA . AL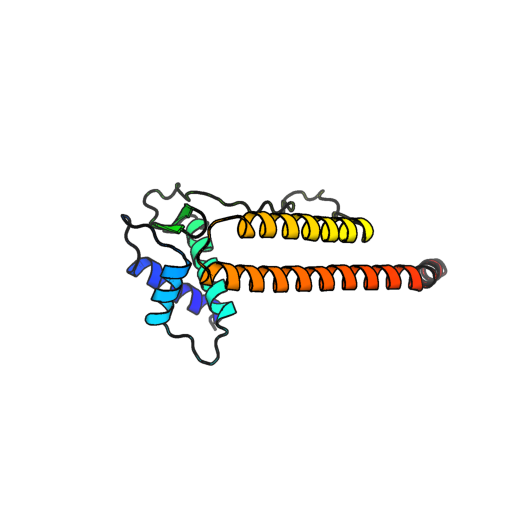A A 1 96 ? -2.770 7.379 -15.709 1.00 41.53 96 ALA A CA 1
ATOM 794 C C . ALA A 1 96 ? -4.284 7.173 -15.647 1.00 41.53 96 ALA A C 1
ATOM 796 O O . ALA A 1 96 ? -4.775 6.160 -15.143 1.00 41.53 96 ALA A O 1
ATOM 797 N N . GLU A 1 97 ? -5.020 8.202 -16.064 1.00 36.88 97 GLU A N 1
ATOM 798 C CA . GLU A 1 97 ? -6.394 8.031 -16.514 1.00 36.88 97 GLU A CA 1
ATOM 799 C C . GLU A 1 97 ? -6.374 7.054 -17.699 1.00 36.88 97 GLU A C 1
ATOM 801 O O . GLU A 1 97 ? -5.720 7.331 -18.705 1.00 36.88 97 GLU A O 1
ATOM 806 N N . PRO A 1 98 ? -7.050 5.897 -17.622 1.00 48.62 98 PRO A N 1
ATOM 807 C CA . PRO A 1 98 ? -7.180 4.997 -18.749 1.00 48.62 98 PRO A CA 1
ATOM 808 C C . PRO A 1 98 ? -8.506 5.299 -19.453 1.00 48.62 98 PRO A C 1
ATOM 810 O O . PRO A 1 98 ? -9.436 4.502 -19.367 1.00 48.62 98 PRO A O 1
ATOM 813 N N . SER A 1 99 ? -8.632 6.463 -20.095 1.00 41.28 99 SER A N 1
ATOM 814 C CA . SER A 1 99 ? -9.798 6.770 -20.943 1.00 41.28 99 SER A CA 1
ATOM 815 C C . SER A 1 99 ? -9.628 8.036 -21.788 1.00 41.28 99 SER A C 1
ATOM 817 O O . SER A 1 99 ? -10.542 8.852 -21.855 1.00 41.28 99 SER A O 1
ATOM 819 N N . ASP A 1 100 ? -8.496 8.185 -22.474 1.00 42.34 100 ASP A N 1
ATOM 820 C CA . ASP A 1 100 ? -8.459 8.999 -23.690 1.00 42.34 100 ASP A CA 1
ATOM 821 C C . ASP A 1 100 ? -7.805 8.181 -24.817 1.00 42.34 100 ASP A C 1
ATOM 823 O O . ASP A 1 100 ? -6.627 7.833 -24.711 1.00 42.34 100 ASP A O 1
ATOM 827 N N . PRO A 1 101 ? -8.529 7.817 -25.891 1.00 47.62 101 PRO A N 1
ATOM 828 C CA . PRO A 1 101 ? -7.925 7.209 -27.075 1.00 47.62 101 PRO A CA 1
ATOM 829 C C . PRO A 1 101 ? -6.952 8.152 -27.816 1.00 47.62 101 PRO A C 1
ATOM 831 O O . PRO A 1 101 ? -6.319 7.715 -28.774 1.00 47.62 101 PRO A O 1
ATOM 834 N N . GLN A 1 102 ? -6.807 9.411 -27.378 1.00 47.19 102 GLN A N 1
ATOM 835 C CA . GLN A 1 102 ? -5.755 10.348 -27.785 1.00 47.19 102 GLN A CA 1
ATOM 836 C C . GLN A 1 102 ? -4.634 10.526 -26.752 1.00 47.19 102 GLN A C 1
ATOM 838 O O . GLN A 1 102 ? -3.789 11.400 -26.947 1.00 47.19 102 GLN A O 1
ATOM 843 N N . ALA A 1 103 ? -4.577 9.719 -25.683 1.00 43.56 103 ALA A N 1
ATOM 844 C CA . ALA A 1 103 ? -3.444 9.733 -24.764 1.00 43.56 103 ALA A CA 1
ATOM 845 C C . ALA A 1 103 ? -2.176 9.324 -25.525 1.00 43.56 103 ALA A C 1
ATOM 847 O O . ALA A 1 103 ? -1.868 8.142 -25.698 1.00 43.56 103 ALA A O 1
ATOM 848 N N . VAL A 1 104 ? -1.465 10.339 -26.015 1.00 45.59 104 VAL A N 1
ATOM 849 C CA . VAL A 1 104 ? -0.108 10.240 -26.533 1.00 45.59 104 VAL A CA 1
ATOM 850 C C . VAL A 1 104 ? 0.672 9.444 -25.488 1.00 45.59 104 VAL A C 1
ATOM 852 O O . VAL A 1 104 ? 0.569 9.786 -24.304 1.00 45.59 104 VAL A O 1
ATOM 855 N N . PRO A 1 105 ? 1.387 8.363 -25.859 1.00 44.66 105 PRO A N 1
ATOM 856 C CA . PRO A 1 105 ? 2.237 7.672 -24.901 1.00 44.66 105 PRO A CA 1
ATOM 857 C C . PRO A 1 105 ? 3.074 8.738 -24.204 1.00 44.66 105 PRO A C 1
ATOM 859 O O . PRO A 1 105 ? 3.677 9.572 -24.878 1.00 44.66 105 PRO A O 1
ATOM 862 N N . VAL A 1 106 ? 3.029 8.785 -22.871 1.00 50.59 106 VAL A N 1
ATOM 863 C CA . VAL A 1 106 ? 3.851 9.732 -22.122 1.00 50.59 106 VAL A CA 1
ATOM 864 C C . VAL A 1 106 ? 5.291 9.294 -22.362 1.00 50.59 106 VAL A C 1
ATOM 866 O O . VAL A 1 106 ? 5.783 8.362 -21.728 1.00 50.59 106 VAL A O 1
ATOM 869 N N . VAL A 1 107 ? 5.929 9.898 -23.361 1.00 56.41 107 VAL A N 1
ATOM 870 C CA . VAL A 1 107 ? 7.338 9.694 -23.669 1.00 56.41 107 VAL A CA 1
ATOM 871 C C . VAL A 1 107 ? 8.102 10.499 -22.628 1.00 56.41 107 VAL A C 1
ATOM 873 O O . VAL A 1 107 ? 8.403 11.669 -22.832 1.00 56.41 107 VAL A O 1
ATOM 876 N N . ILE A 1 108 ? 8.325 9.889 -21.467 1.00 62.00 108 ILE A N 1
ATOM 877 C CA . ILE A 1 108 ? 9.206 10.434 -20.433 1.00 62.00 108 ILE A CA 1
ATOM 878 C C . ILE A 1 108 ? 10.636 10.121 -20.878 1.00 62.00 108 ILE A C 1
ATOM 880 O O . ILE A 1 108 ? 10.942 8.960 -21.165 1.00 62.00 108 ILE A O 1
ATOM 884 N N . SER A 1 109 ? 11.502 11.132 -20.967 1.00 78.19 109 SER A N 1
ATOM 885 C CA . SER A 1 109 ? 12.916 10.902 -21.281 1.00 78.19 109 SER A CA 1
ATOM 886 C C . SER A 1 109 ? 13.615 10.184 -20.121 1.00 78.19 109 SER A C 1
ATOM 888 O O . SER A 1 109 ? 13.216 10.313 -18.962 1.00 78.19 109 SER A O 1
ATOM 890 N N . LEU A 1 110 ? 14.676 9.424 -20.409 1.00 76.88 110 LEU A N 1
ATOM 891 C CA . LEU A 1 110 ? 15.474 8.773 -19.360 1.00 76.88 110 LEU A CA 1
ATOM 892 C C . LEU A 1 110 ? 16.066 9.794 -18.370 1.00 76.88 110 LEU A C 1
ATOM 894 O O . LEU A 1 110 ? 16.120 9.505 -17.175 1.00 76.88 110 LEU A O 1
ATOM 898 N N . ASP A 1 111 ? 16.401 11.001 -18.839 1.00 76.75 111 ASP A N 1
ATOM 899 C CA . ASP A 1 111 ? 16.830 12.122 -17.992 1.00 76.75 111 ASP A CA 1
ATOM 900 C C . ASP A 1 111 ? 15.750 12.525 -16.983 1.00 76.75 111 ASP A C 1
ATOM 902 O O . ASP A 1 111 ? 16.011 12.646 -15.787 1.00 76.75 111 ASP A O 1
ATOM 906 N N . GLU A 1 112 ? 14.505 12.669 -17.443 1.00 81.75 112 GLU A N 1
ATOM 907 C CA . GLU A 1 112 ? 13.380 13.021 -16.578 1.00 81.75 112 GLU A CA 1
ATOM 908 C C . GLU A 1 112 ? 13.083 11.894 -15.572 1.00 81.75 112 GLU A C 1
ATOM 910 O O . GLU A 1 112 ? 12.740 12.152 -14.416 1.00 81.75 112 GLU A O 1
ATOM 915 N N . VAL A 1 113 ? 13.273 10.627 -15.959 1.00 83.38 113 VAL A N 1
ATOM 916 C CA . VAL A 1 113 ? 13.175 9.483 -15.035 1.00 83.38 113 VAL A CA 1
ATOM 917 C C . VAL A 1 113 ? 14.273 9.531 -13.965 1.00 83.38 113 VAL A C 1
ATOM 919 O O . VAL A 1 113 ? 13.987 9.281 -12.787 1.00 83.38 113 VAL A O 1
ATOM 922 N N . LEU A 1 114 ? 15.510 9.871 -14.336 1.00 83.38 114 LEU A N 1
ATOM 923 C CA . LEU A 1 114 ? 16.625 10.018 -13.400 1.00 83.38 114 LEU A CA 1
ATOM 924 C C . LEU A 1 114 ? 16.373 11.167 -12.413 1.00 83.38 114 LEU A C 1
ATOM 926 O O . LEU A 1 114 ? 16.452 10.962 -11.197 1.00 83.38 114 LEU A O 1
ATOM 930 N N . ASP A 1 115 ? 15.992 12.342 -12.912 1.00 83.56 115 ASP A N 1
ATOM 931 C CA . ASP A 1 115 ? 15.701 13.524 -12.096 1.00 83.56 115 ASP A CA 1
ATOM 932 C C . ASP A 1 115 ? 14.565 13.265 -11.101 1.00 83.56 115 ASP A C 1
ATOM 934 O O . ASP A 1 115 ? 14.692 13.553 -9.902 1.00 83.56 115 ASP A O 1
ATOM 938 N N . ASN A 1 116 ? 13.482 12.635 -11.562 1.00 86.69 116 ASN A N 1
ATOM 939 C CA . ASN A 1 116 ? 12.366 12.238 -10.708 1.00 86.69 116 ASN A CA 1
ATOM 940 C C . ASN A 1 116 ? 12.809 11.248 -9.620 1.00 86.69 116 ASN A C 1
ATOM 942 O O . ASN A 1 116 ? 12.410 11.373 -8.458 1.00 86.69 116 ASN A O 1
ATOM 946 N N . SER A 1 117 ? 13.672 10.288 -9.959 1.00 83.81 117 SER A N 1
ATOM 947 C CA . SER A 1 117 ? 14.198 9.303 -9.004 1.00 83.81 117 SER A CA 1
ATOM 948 C C . SER A 1 117 ? 15.056 9.965 -7.918 1.00 83.81 117 SER A C 1
ATOM 950 O O . SER A 1 117 ? 14.908 9.671 -6.725 1.00 83.81 117 SER A O 1
ATOM 952 N N . VAL A 1 118 ? 15.887 10.941 -8.295 1.00 85.81 118 VAL A N 1
ATOM 953 C CA . VAL A 1 118 ? 16.675 11.758 -7.359 1.00 85.81 118 VAL A CA 1
ATOM 954 C C . VAL A 1 118 ? 15.771 12.624 -6.474 1.00 85.81 118 VAL A C 1
ATOM 956 O O . VAL A 1 118 ? 16.022 12.770 -5.270 1.00 85.81 118 VAL A O 1
ATOM 959 N N . GLU A 1 119 ? 14.700 13.197 -7.027 1.00 90.06 119 GLU A N 1
ATOM 960 C CA . GLU A 1 119 ? 13.737 13.981 -6.253 1.00 90.06 119 GLU A CA 1
ATOM 961 C C . GLU A 1 119 ? 12.992 13.113 -5.224 1.00 90.06 119 GLU A C 1
ATOM 963 O O . GLU A 1 119 ? 12.839 13.519 -4.064 1.00 90.06 119 GLU A O 1
ATOM 968 N N . ILE A 1 120 ? 12.597 11.893 -5.599 1.00 89.12 120 ILE A N 1
ATOM 969 C CA . ILE A 1 120 ? 11.989 10.914 -4.688 1.00 89.12 120 ILE A CA 1
ATOM 970 C C . ILE A 1 120 ? 12.949 10.584 -3.541 1.00 89.12 120 ILE A C 1
ATOM 972 O O . ILE A 1 120 ? 12.533 10.608 -2.380 1.00 89.12 120 ILE A O 1
ATOM 976 N N . ALA A 1 121 ? 14.236 10.367 -3.822 1.00 88.44 121 ALA A N 1
ATOM 977 C CA . ALA A 1 121 ? 15.240 10.128 -2.785 1.00 88.44 121 ALA A CA 1
ATOM 978 C C . ALA A 1 121 ? 15.367 11.315 -1.814 1.00 88.44 121 ALA A C 1
ATOM 980 O O . ALA A 1 121 ? 15.413 11.127 -0.594 1.00 88.44 121 ALA A O 1
ATOM 981 N N . LYS A 1 122 ? 15.353 12.556 -2.319 1.00 87.19 122 LYS A N 1
ATOM 982 C CA . LYS A 1 122 ? 15.364 13.772 -1.481 1.00 87.19 122 LYS A CA 1
ATOM 983 C C . LYS A 1 122 ? 14.113 13.874 -0.603 1.00 87.19 122 LYS A C 1
ATOM 985 O O . LYS A 1 122 ? 14.226 14.122 0.601 1.00 87.19 122 LYS A O 1
ATOM 990 N N . LYS A 1 123 ? 12.924 13.664 -1.179 1.00 90.50 123 LYS A N 1
ATOM 991 C CA . LYS A 1 123 ? 11.645 13.683 -0.444 1.00 90.50 123 LYS A CA 1
ATOM 992 C C . LYS A 1 123 ? 11.592 12.573 0.607 1.00 90.50 123 LYS A C 1
ATOM 994 O O . LYS A 1 123 ? 11.189 12.838 1.737 1.00 90.50 123 LYS A O 1
ATOM 999 N N . GLY A 1 124 ? 12.074 11.379 0.271 1.00 88.94 124 GLY A N 1
ATOM 1000 C CA . GLY A 1 124 ? 12.205 10.247 1.184 1.00 88.94 124 GLY A CA 1
ATOM 1001 C C . GLY A 1 124 ? 13.100 10.563 2.379 1.00 88.94 124 GLY A C 1
ATOM 1002 O O . GLY A 1 124 ? 12.665 10.415 3.520 1.00 88.94 124 GLY A O 1
ATOM 1003 N N . LYS A 1 125 ? 14.306 11.103 2.145 1.00 88.38 125 LYS A N 1
ATOM 1004 C CA . LYS A 1 125 ? 15.202 11.565 3.224 1.00 88.38 125 LYS A CA 1
ATOM 1005 C C . LYS A 1 125 ? 14.492 12.546 4.159 1.00 88.38 125 LYS A C 1
ATOM 1007 O O . LYS A 1 125 ? 14.516 12.354 5.371 1.00 88.38 125 LYS A O 1
ATOM 1012 N N . LYS A 1 126 ? 13.811 13.555 3.601 1.00 90.12 126 LYS A N 1
ATOM 1013 C CA . LYS A 1 126 ? 13.065 14.554 4.382 1.00 90.12 126 LYS A CA 1
ATOM 1014 C C . LYS A 1 126 ? 11.938 13.924 5.204 1.00 90.12 126 LYS A C 1
ATOM 1016 O O . LYS A 1 126 ? 11.778 14.273 6.369 1.00 90.12 126 LYS A O 1
ATOM 1021 N N . PHE A 1 127 ? 11.178 13.002 4.617 1.00 89.94 127 PHE A N 1
ATOM 1022 C CA . PHE A 1 127 ? 10.110 12.277 5.303 1.00 89.94 127 PHE A CA 1
ATOM 1023 C C . PHE A 1 127 ? 10.639 11.512 6.522 1.00 89.94 127 PHE A C 1
ATOM 1025 O O . PHE A 1 127 ? 10.112 11.675 7.621 1.00 89.94 127 PHE A O 1
ATOM 1032 N N . PHE A 1 128 ? 11.724 10.751 6.360 1.00 91.25 128 PHE A N 1
ATOM 1033 C CA . PHE A 1 128 ? 12.326 10.031 7.480 1.00 91.25 128 PHE A CA 1
ATOM 1034 C C . PHE A 1 128 ? 12.884 10.970 8.549 1.00 91.25 128 PHE A C 1
ATOM 1036 O O . PHE A 1 128 ? 12.670 10.713 9.726 1.00 91.25 128 PHE A O 1
ATOM 1043 N N . SER A 1 129 ? 13.506 12.091 8.172 1.00 86.75 129 SER A N 1
ATOM 1044 C CA . SER A 1 129 ? 13.963 13.088 9.148 1.00 86.75 129 SER A CA 1
ATOM 1045 C C . SER A 1 129 ? 12.819 13.698 9.962 1.00 86.75 129 SER A C 1
ATOM 1047 O O . SER A 1 129 ? 12.988 13.967 11.146 1.00 86.75 129 SER A O 1
ATOM 1049 N N . ILE A 1 130 ? 11.639 13.903 9.366 1.00 89.50 130 ILE A N 1
ATOM 1050 C CA . ILE A 1 130 ? 10.457 14.377 10.105 1.00 89.50 130 ILE A CA 1
ATOM 1051 C C . ILE A 1 130 ? 10.011 13.337 11.136 1.00 89.50 130 ILE A C 1
ATOM 1053 O O . ILE A 1 130 ? 9.684 13.708 12.261 1.00 89.50 130 ILE A O 1
ATOM 1057 N N . LEU A 1 131 ? 10.002 12.055 10.759 1.00 85.81 131 LEU A N 1
ATOM 1058 C CA . LEU A 1 131 ? 9.612 10.962 11.650 1.00 85.81 131 LEU A CA 1
ATOM 1059 C C . LEU A 1 131 ? 10.631 10.719 12.769 1.00 85.81 131 LEU A C 1
ATOM 1061 O O . LEU A 1 131 ? 10.233 10.443 13.893 1.00 85.81 131 LEU A O 1
ATOM 1065 N N . GLU A 1 132 ? 11.924 10.856 12.483 1.00 83.44 132 GLU A N 1
ATOM 1066 C CA . GLU A 1 132 ? 13.002 10.735 13.474 1.00 83.44 132 GLU A CA 1
ATOM 1067 C C . GLU A 1 132 ? 12.958 11.849 14.531 1.00 83.44 132 GLU A C 1
ATOM 1069 O O . GLU A 1 132 ? 13.393 11.637 15.657 1.00 83.44 132 GLU A O 1
ATOM 1074 N N . ASN A 1 133 ? 12.398 13.013 14.191 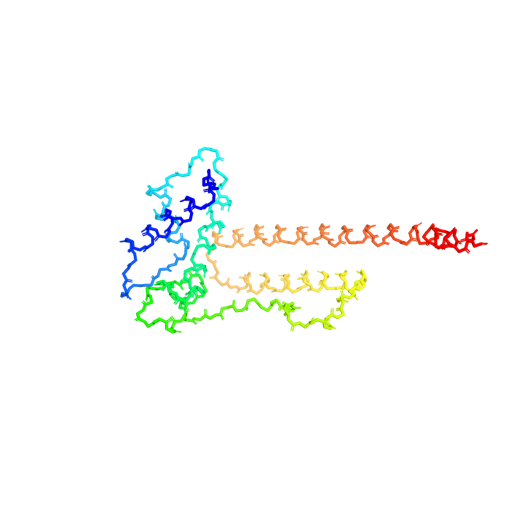1.00 84.75 133 ASN A N 1
ATOM 1075 C CA . ASN A 1 133 ? 12.201 14.126 15.124 1.00 84.75 133 ASN A CA 1
ATOM 1076 C C . ASN A 1 133 ? 10.930 13.990 15.984 1.00 84.75 133 ASN A C 1
ATOM 1078 O O . ASN A 1 133 ? 10.657 14.866 16.805 1.00 84.75 133 ASN A O 1
ATOM 1082 N N . GLN A 1 134 ? 10.124 12.944 15.782 1.00 83.50 134 GLN A N 1
ATOM 1083 C CA . GLN A 1 134 ? 8.989 12.643 16.653 1.00 83.50 134 GLN A CA 1
ATOM 1084 C C . GLN A 1 134 ? 9.476 11.899 17.900 1.00 83.50 134 GLN A C 1
ATOM 1086 O O . GLN A 1 134 ? 10.369 11.055 17.816 1.00 83.50 134 GLN A O 1
ATOM 1091 N N . ASP A 1 135 ? 8.851 12.160 19.048 1.00 83.00 135 ASP A N 1
ATOM 1092 C CA . ASP A 1 135 ? 9.154 11.456 20.299 1.00 83.00 135 ASP A CA 1
ATOM 1093 C C . ASP A 1 135 ? 8.541 10.041 20.283 1.00 83.00 135 ASP A C 1
ATOM 1095 O O . ASP A 1 135 ? 7.469 9.774 20.829 1.00 83.00 135 ASP A O 1
ATOM 1099 N N . LEU A 1 136 ? 9.178 9.144 19.524 1.00 82.19 136 LEU A N 1
ATOM 1100 C CA . LEU A 1 136 ? 8.744 7.763 19.319 1.00 82.19 136 LEU A CA 1
ATOM 1101 C C . LEU A 1 136 ? 9.427 6.813 20.314 1.00 82.19 136 LEU A C 1
ATOM 1103 O O . LEU A 1 136 ? 10.617 6.978 20.593 1.00 82.19 136 LEU A O 1
ATOM 1107 N N . PRO A 1 137 ? 8.745 5.744 20.772 1.00 88.88 137 PRO A N 1
ATOM 1108 C CA . PRO A 1 137 ? 9.369 4.688 21.566 1.00 88.88 137 PRO A CA 1
ATOM 1109 C C . PRO A 1 137 ? 10.597 4.078 20.871 1.00 88.88 137 PRO A C 1
ATOM 1111 O O . PRO A 1 137 ? 10.596 3.876 19.656 1.00 88.88 137 PRO A O 1
ATOM 1114 N N . THR A 1 138 ? 11.624 3.697 21.637 1.00 82.25 138 THR A N 1
ATOM 1115 C CA . THR A 1 138 ? 12.914 3.190 21.119 1.00 82.25 138 THR A CA 1
ATOM 1116 C C . THR A 1 138 ? 12.776 2.000 20.161 1.00 82.25 138 THR A C 1
ATOM 1118 O O . THR A 1 138 ? 13.518 1.890 19.187 1.00 82.25 138 THR A O 1
ATOM 1121 N N . THR A 1 139 ? 11.798 1.118 20.386 1.00 80.75 139 THR A N 1
ATOM 1122 C CA . THR A 1 139 ? 11.507 -0.014 19.490 1.00 80.75 139 THR A CA 1
ATOM 1123 C C . THR A 1 139 ? 11.010 0.446 18.118 1.00 80.75 139 THR A C 1
ATOM 1125 O O . THR A 1 139 ? 11.415 -0.115 17.102 1.00 80.75 139 THR A O 1
ATOM 1128 N N . MET A 1 140 ? 10.193 1.501 18.066 1.00 80.19 140 MET A N 1
ATOM 1129 C CA . MET A 1 140 ? 9.739 2.108 16.813 1.00 80.19 140 MET A CA 1
ATOM 1130 C C . MET A 1 140 ? 10.855 2.896 16.125 1.00 80.19 140 MET A C 1
ATOM 1132 O O . MET A 1 140 ? 10.938 2.855 14.902 1.00 80.19 140 MET A O 1
ATOM 1136 N N . GLN A 1 141 ? 11.747 3.550 16.879 1.00 85.69 141 GLN A N 1
ATOM 1137 C CA . GLN A 1 141 ? 12.922 4.221 16.306 1.00 85.69 141 GLN A CA 1
ATOM 1138 C C . GLN A 1 141 ? 13.852 3.229 15.587 1.00 85.69 141 GLN A C 1
ATOM 1140 O O . GLN A 1 141 ? 14.346 3.520 14.497 1.00 85.69 141 GLN A O 1
ATOM 1145 N N . LEU A 1 142 ? 14.050 2.032 16.152 1.00 85.44 142 LEU A N 1
ATOM 1146 C CA . LEU A 1 142 ? 14.863 0.984 15.529 1.00 85.44 142 LEU A CA 1
ATOM 1147 C C . LEU A 1 142 ? 14.242 0.472 14.220 1.00 85.44 142 LEU A C 1
ATOM 1149 O O . LEU A 1 142 ? 14.941 0.348 13.214 1.00 85.44 142 LEU A O 1
ATOM 1153 N N . GLU A 1 143 ? 12.938 0.189 14.212 1.00 86.94 143 GLU A N 1
ATOM 1154 C CA . GLU A 1 143 ? 12.233 -0.252 13.000 1.00 86.94 143 GLU A CA 1
ATOM 1155 C C . GLU A 1 143 ? 12.181 0.850 11.933 1.00 86.94 143 GLU A C 1
ATOM 1157 O O . GLU A 1 143 ? 12.389 0.580 10.748 1.00 86.94 143 GLU A O 1
ATOM 1162 N N . LEU A 1 144 ? 12.004 2.108 12.346 1.00 88.06 144 LEU A N 1
ATOM 1163 C CA . LEU A 1 144 ? 12.065 3.267 11.459 1.00 88.06 144 LEU A CA 1
ATOM 1164 C C . LEU A 1 144 ? 13.450 3.411 10.814 1.00 88.06 144 LEU A C 1
ATOM 1166 O O .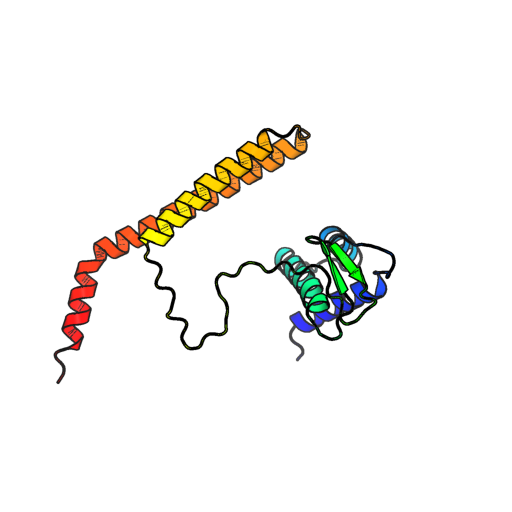 LEU A 1 144 ? 13.543 3.651 9.611 1.00 88.06 144 LEU A O 1
ATOM 1170 N N . SER A 1 145 ? 14.521 3.212 11.588 1.00 87.00 145 SER A N 1
ATOM 1171 C CA . SER A 1 145 ? 15.897 3.247 11.086 1.00 87.00 145 SER A CA 1
ATOM 1172 C C . SER A 1 145 ? 16.153 2.143 10.055 1.00 87.00 145 SER A C 1
ATOM 1174 O O . SER A 1 145 ? 16.656 2.421 8.966 1.00 87.00 145 SER A O 1
ATOM 1176 N N . LYS A 1 146 ? 15.719 0.904 10.331 1.00 89.00 146 LYS A N 1
ATOM 1177 C CA . LYS A 1 146 ? 15.809 -0.209 9.368 1.00 89.00 146 LYS A CA 1
ATOM 1178 C C . LYS A 1 146 ? 15.048 0.095 8.078 1.00 89.00 146 LYS A C 1
ATOM 1180 O O . LYS A 1 146 ? 15.574 -0.137 6.988 1.00 89.00 146 LYS A O 1
ATOM 1185 N N . LEU A 1 147 ? 13.830 0.628 8.197 1.00 90.62 147 LEU A N 1
ATOM 1186 C CA . LEU A 1 147 ? 13.001 1.000 7.054 1.00 90.62 147 LEU A CA 1
ATOM 1187 C C . LEU A 1 147 ? 13.662 2.101 6.219 1.00 90.62 147 LEU A C 1
ATOM 1189 O O . LEU A 1 147 ? 13.736 1.964 5.000 1.00 90.62 147 LEU A O 1
ATOM 1193 N N . LYS A 1 148 ? 14.192 3.145 6.865 1.00 92.06 148 LYS A N 1
ATOM 1194 C CA . LYS A 1 148 ? 14.948 4.222 6.213 1.00 92.06 148 LYS A CA 1
ATOM 1195 C C . LYS A 1 148 ? 16.142 3.667 5.447 1.00 92.06 148 LYS A C 1
ATOM 1197 O O . LYS A 1 148 ? 16.297 3.962 4.267 1.00 92.06 148 LYS A O 1
ATOM 1202 N N . SER A 1 149 ? 16.973 2.850 6.094 1.00 90.56 149 SER A N 1
ATOM 1203 C CA . SER A 1 149 ? 18.164 2.276 5.464 1.00 90.56 149 SER A CA 1
ATOM 1204 C C . SER A 1 149 ? 17.821 1.400 4.264 1.00 90.56 149 SER A C 1
ATOM 1206 O O . SER A 1 149 ? 18.500 1.491 3.245 1.00 90.56 149 SER A O 1
ATOM 1208 N N . LYS A 1 150 ? 16.772 0.576 4.365 1.00 92.06 150 LYS A N 1
ATOM 1209 C CA . LYS A 1 150 ? 16.315 -0.254 3.249 1.00 92.06 150 LYS A CA 1
ATOM 1210 C C . LYS A 1 150 ? 15.788 0.602 2.099 1.00 92.06 150 LYS A C 1
ATOM 1212 O O . LYS A 1 150 ? 16.259 0.462 0.982 1.00 92.06 150 LYS A O 1
ATOM 1217 N N . PHE A 1 151 ? 14.874 1.526 2.389 1.00 91.69 151 PHE A N 1
ATOM 1218 C CA . PHE A 1 151 ? 14.275 2.398 1.381 1.00 91.69 151 PHE A CA 1
ATOM 1219 C C . PHE A 1 151 ? 15.323 3.215 0.621 1.00 91.69 151 PHE A C 1
ATOM 1221 O O . PHE A 1 151 ? 15.257 3.321 -0.599 1.00 91.69 151 PHE A O 1
ATOM 1228 N N . MET A 1 152 ? 16.302 3.777 1.335 1.00 92.81 152 MET A N 1
ATOM 1229 C CA . MET A 1 152 ? 17.362 4.556 0.700 1.00 92.81 152 MET A CA 1
ATOM 1230 C C . MET A 1 152 ? 18.268 3.695 -0.179 1.00 92.81 152 MET A C 1
ATOM 1232 O O . MET A 1 152 ? 18.605 4.126 -1.273 1.00 92.81 152 MET A O 1
ATOM 1236 N N . ARG A 1 153 ? 18.614 2.482 0.265 1.00 92.44 153 ARG A N 1
ATOM 1237 C CA . ARG A 1 153 ? 19.412 1.545 -0.535 1.00 92.44 153 ARG A CA 1
ATOM 1238 C C . ARG A 1 153 ? 18.685 1.135 -1.812 1.00 92.44 153 ARG A C 1
ATOM 1240 O O . ARG A 1 153 ? 19.265 1.220 -2.882 1.00 92.44 153 ARG A O 1
ATOM 1247 N N . ASP A 1 154 ? 17.415 0.753 -1.691 1.00 90.88 154 ASP A N 1
ATOM 1248 C CA . ASP A 1 154 ? 16.611 0.328 -2.836 1.00 90.88 154 ASP A CA 1
ATOM 1249 C C . ASP A 1 154 ? 16.486 1.469 -3.873 1.00 90.88 154 ASP A C 1
ATOM 1251 O O . ASP A 1 154 ? 16.515 1.222 -5.076 1.00 90.88 154 ASP A O 1
ATOM 1255 N N . LEU A 1 155 ? 16.392 2.731 -3.429 1.00 90.62 155 LEU A N 1
ATOM 1256 C CA . LEU A 1 155 ? 16.399 3.890 -4.330 1.00 90.62 155 LEU A CA 1
ATOM 1257 C C . LEU A 1 155 ? 17.762 4.158 -4.974 1.00 90.62 155 LEU A C 1
ATOM 1259 O O . LEU A 1 155 ? 17.800 4.500 -6.153 1.00 90.62 155 LEU A O 1
ATOM 1263 N N . ASP A 1 156 ? 18.859 4.015 -4.229 1.00 89.19 156 ASP A N 1
ATOM 1264 C CA . ASP A 1 156 ? 20.208 4.175 -4.781 1.00 89.19 156 ASP A CA 1
ATOM 1265 C C . ASP A 1 156 ? 20.480 3.115 -5.868 1.00 89.19 156 ASP A C 1
ATOM 1267 O O . ASP A 1 156 ? 21.031 3.442 -6.922 1.00 89.19 156 ASP A O 1
ATOM 1271 N N . ASP A 1 157 ? 20.017 1.875 -5.670 1.00 88.75 157 ASP A N 1
ATOM 1272 C CA . ASP A 1 157 ? 20.097 0.806 -6.673 1.00 88.75 157 ASP A CA 1
ATOM 1273 C C . ASP A 1 157 ? 19.279 1.152 -7.930 1.00 88.75 157 ASP A C 1
ATOM 1275 O O . ASP A 1 157 ? 19.746 0.969 -9.055 1.00 88.75 157 ASP A O 1
ATOM 1279 N N . VAL A 1 158 ? 18.066 1.693 -7.762 1.00 88.31 158 VAL A N 1
ATOM 1280 C CA . VAL A 1 158 ? 17.221 2.138 -8.885 1.00 88.31 158 VAL A CA 1
ATOM 1281 C C . VAL A 1 158 ? 17.892 3.259 -9.679 1.00 88.31 158 VAL A C 1
ATOM 1283 O O . VAL A 1 158 ? 17.975 3.158 -10.901 1.00 88.31 158 VAL A O 1
ATOM 1286 N N . ILE A 1 159 ? 18.404 4.293 -9.005 1.00 87.62 159 ILE A N 1
ATOM 1287 C CA . ILE A 1 159 ? 19.113 5.410 -9.648 1.00 87.62 159 ILE A CA 1
ATOM 1288 C C . ILE A 1 159 ? 20.330 4.889 -10.418 1.00 87.62 159 ILE A C 1
ATOM 1290 O O . ILE A 1 159 ? 20.511 5.234 -11.581 1.00 87.62 159 ILE A O 1
ATOM 1294 N N . THR A 1 160 ? 21.114 4.002 -9.801 1.00 84.31 160 THR A N 1
ATOM 1295 C CA . THR A 1 160 ? 22.292 3.392 -10.432 1.00 84.31 160 THR A CA 1
ATOM 1296 C C . THR A 1 160 ? 21.912 2.630 -11.698 1.00 84.31 160 THR A C 1
ATOM 1298 O O . THR A 1 160 ? 22.542 2.810 -12.736 1.00 84.31 160 THR A O 1
ATOM 1301 N N . ASN A 1 161 ? 20.855 1.817 -11.649 1.00 84.44 161 ASN A N 1
ATOM 1302 C CA . ASN A 1 161 ? 20.396 1.062 -12.813 1.00 84.44 161 ASN A CA 1
ATOM 1303 C C . ASN A 1 161 ? 19.902 1.977 -13.941 1.00 84.44 161 ASN A C 1
ATOM 1305 O O . ASN A 1 161 ? 20.178 1.696 -15.104 1.00 84.44 161 ASN A O 1
ATOM 1309 N N . ILE A 1 162 ? 19.217 3.079 -13.617 1.00 80.25 162 ILE A N 1
ATOM 1310 C CA . ILE A 1 162 ? 18.814 4.079 -14.616 1.00 80.25 162 ILE A CA 1
ATOM 1311 C C . ILE A 1 162 ? 20.053 4.693 -15.272 1.00 80.25 162 ILE A C 1
ATOM 1313 O O . ILE A 1 162 ? 20.127 4.726 -16.496 1.00 80.25 162 ILE A O 1
ATOM 1317 N N . THR A 1 163 ? 21.059 5.100 -14.492 1.00 80.19 163 THR A N 1
ATOM 1318 C CA . THR A 1 163 ? 22.314 5.640 -15.036 1.00 80.19 163 THR A CA 1
ATOM 1319 C C . THR A 1 163 ? 23.057 4.623 -15.905 1.00 80.19 163 THR A C 1
ATOM 1321 O O . THR A 1 163 ? 23.600 4.997 -16.936 1.00 80.19 163 THR A O 1
ATOM 1324 N N . VAL A 1 164 ? 23.053 3.336 -15.542 1.00 82.94 164 VAL A N 1
ATOM 1325 C CA . VAL A 1 164 ? 23.642 2.272 -16.375 1.00 82.94 164 VAL A CA 1
ATOM 1326 C C . VAL A 1 164 ? 22.915 2.150 -17.713 1.00 82.94 164 VAL A C 1
ATOM 1328 O O . VAL A 1 164 ? 23.565 2.030 -18.746 1.00 82.94 164 VAL A O 1
ATOM 1331 N N . VAL A 1 165 ? 21.580 2.201 -17.712 1.00 77.50 165 VAL A N 1
ATOM 1332 C CA . VAL A 1 165 ? 20.792 2.182 -18.952 1.00 77.50 165 VAL A CA 1
ATOM 1333 C C . VAL A 1 165 ? 21.075 3.424 -19.795 1.00 77.50 165 VAL A C 1
ATOM 1335 O O . VAL A 1 165 ? 21.245 3.293 -21.000 1.00 77.50 165 VAL A O 1
ATOM 1338 N N . MET A 1 166 ? 21.181 4.604 -19.179 1.00 77.31 166 MET A N 1
ATOM 1339 C CA . MET A 1 166 ? 21.540 5.840 -19.881 1.00 77.31 166 MET A CA 1
ATOM 1340 C C . MET A 1 166 ? 22.923 5.747 -20.527 1.00 77.31 166 MET A C 1
ATOM 1342 O O . MET A 1 166 ? 23.035 5.992 -21.721 1.00 77.31 166 MET A O 1
ATOM 1346 N N . ALA A 1 167 ? 23.937 5.301 -19.781 1.00 76.44 167 ALA A N 1
ATOM 1347 C CA . ALA A 1 167 ? 25.285 5.099 -20.307 1.00 76.44 167 ALA A CA 1
ATOM 1348 C C . ALA A 1 167 ? 25.298 4.078 -21.454 1.00 76.44 167 ALA A C 1
ATOM 1350 O O . ALA A 1 167 ? 25.928 4.300 -22.479 1.00 76.44 167 ALA A O 1
ATOM 1351 N N . TRP A 1 168 ? 24.537 2.986 -21.329 1.00 79.12 168 TRP A N 1
ATOM 1352 C CA . TRP A 1 168 ? 24.392 2.022 -22.417 1.00 79.12 168 TRP A CA 1
ATOM 1353 C C . TRP A 1 168 ? 23.724 2.643 -23.651 1.00 79.12 168 TRP A C 1
ATOM 1355 O O . TRP A 1 168 ? 24.173 2.403 -24.768 1.00 79.12 168 TRP A O 1
ATOM 1365 N N . CYS A 1 169 ? 22.676 3.451 -23.479 1.00 74.19 169 CYS A N 1
ATOM 1366 C CA . CYS A 1 169 ? 22.040 4.161 -24.587 1.00 74.19 169 CYS A CA 1
ATOM 1367 C C . CYS A 1 169 ? 23.001 5.147 -25.265 1.00 74.19 169 CYS A C 1
ATOM 1369 O O . CYS A 1 169 ? 23.006 5.211 -26.488 1.00 74.19 169 CYS A O 1
ATOM 1371 N N . GLU A 1 170 ? 23.820 5.871 -24.498 1.00 76.25 170 GLU A N 1
ATOM 1372 C CA . GLU A 1 170 ? 24.866 6.768 -25.010 1.00 76.25 170 GLU A CA 1
ATOM 1373 C C . GLU A 1 170 ? 25.947 6.002 -25.786 1.00 76.25 170 GLU A C 1
ATOM 1375 O O . GLU A 1 170 ? 26.280 6.383 -26.906 1.00 76.25 170 GLU A O 1
ATOM 1380 N N . ASP A 1 171 ? 26.426 4.877 -25.250 1.00 74.62 171 ASP A N 1
ATOM 1381 C CA . ASP A 1 171 ? 27.460 4.044 -25.878 1.00 74.62 171 ASP A CA 1
ATOM 1382 C C . ASP A 1 171 ? 26.974 3.341 -27.161 1.00 74.62 171 ASP A C 1
ATOM 1384 O O . ASP A 1 171 ? 27.780 2.966 -28.011 1.00 74.62 171 ASP A O 1
ATOM 1388 N N . ASN A 1 172 ? 25.662 3.126 -27.305 1.00 73.00 172 ASN A N 1
ATOM 1389 C CA . ASN A 1 172 ? 25.059 2.413 -28.441 1.00 73.00 172 ASN A CA 1
ATOM 1390 C C . ASN A 1 172 ? 24.264 3.336 -29.378 1.00 73.00 172 ASN A C 1
ATOM 1392 O O . ASN A 1 172 ? 23.666 2.860 -30.346 1.00 73.00 172 ASN A O 1
ATOM 1396 N N . LEU A 1 173 ? 24.269 4.647 -29.125 1.00 62.91 173 LEU A N 1
ATOM 1397 C CA . LEU A 1 173 ? 23.564 5.646 -29.931 1.00 62.91 173 LEU A CA 1
ATOM 1398 C C . LEU A 1 173 ? 24.089 5.672 -31.378 1.00 62.91 173 LEU A C 1
ATOM 1400 O O . LEU A 1 173 ? 23.292 5.747 -32.309 1.00 62.91 173 LEU A O 1
ATOM 1404 N N . GLU A 1 174 ? 25.396 5.470 -31.580 1.00 56.81 174 GLU A N 1
ATOM 1405 C CA . GLU A 1 174 ? 26.016 5.372 -32.914 1.00 56.81 174 GLU A CA 1
ATOM 1406 C C . GLU A 1 174 ? 25.597 4.098 -33.686 1.00 56.81 174 GLU A C 1
ATOM 1408 O O . GLU A 1 174 ? 25.425 4.141 -34.901 1.00 56.81 174 GLU A O 1
ATOM 1413 N N . CYS A 1 175 ? 25.348 2.970 -33.005 1.00 51.62 175 CYS A N 1
ATOM 1414 C CA . CYS A 1 175 ? 24.883 1.727 -33.650 1.00 51.62 175 CYS A CA 1
ATOM 1415 C C . CYS A 1 175 ? 23.399 1.784 -34.061 1.00 51.62 175 CYS A C 1
ATOM 1417 O O . CYS A 1 175 ? 22.998 1.162 -35.046 1.00 51.62 175 CYS A O 1
ATOM 1419 N N . LEU A 1 176 ? 22.576 2.537 -33.324 1.00 49.91 176 LEU A N 1
ATOM 1420 C CA . LEU A 1 176 ? 21.147 2.707 -33.620 1.00 49.91 176 LEU A CA 1
ATOM 1421 C C . LEU A 1 176 ? 20.901 3.625 -34.831 1.00 49.91 176 LEU A C 1
ATOM 1423 O O . LEU A 1 176 ? 19.899 3.466 -35.533 1.00 49.91 176 LEU A O 1
ATOM 1427 N N . GLU A 1 177 ? 21.811 4.562 -35.108 1.00 51.47 177 GLU A N 1
ATOM 1428 C CA . GLU A 1 177 ? 21.755 5.401 -36.312 1.00 51.47 177 GLU A CA 1
ATOM 1429 C C . GLU A 1 177 ? 22.102 4.608 -37.589 1.00 51.47 177 GLU A C 1
ATOM 1431 O O . GLU A 1 177 ? 21.466 4.808 -38.629 1.00 51.47 177 GLU A O 1
ATOM 1436 N N . GLU A 1 178 ? 23.021 3.637 -37.511 1.00 47.09 178 GLU A N 1
ATOM 1437 C CA . GLU A 1 178 ? 23.360 2.755 -38.638 1.00 47.09 178 GLU A CA 1
ATOM 1438 C C . GLU A 1 178 ? 22.237 1.751 -38.968 1.00 47.09 178 GLU A C 1
ATOM 1440 O O . GLU A 1 178 ? 21.913 1.567 -40.147 1.00 47.09 178 GLU A O 1
ATOM 1445 N N . GLU A 1 179 ? 21.564 1.165 -37.967 1.00 46.00 179 GLU A N 1
ATOM 1446 C CA . GLU A 1 179 ? 20.425 0.250 -38.185 1.00 46.00 179 GLU A CA 1
ATOM 1447 C C . GLU A 1 179 ? 19.203 0.941 -38.817 1.00 46.00 179 GLU A C 1
ATOM 1449 O O . GLU A 1 179 ? 18.486 0.330 -39.614 1.00 46.00 179 GLU A O 1
ATOM 1454 N N . SER A 1 180 ? 18.986 2.229 -38.533 1.00 44.50 180 SER A N 1
ATOM 1455 C CA . SER A 1 180 ? 17.942 3.032 -39.185 1.00 44.50 180 SER A CA 1
ATOM 1456 C C . SER A 1 180 ? 18.251 3.266 -40.673 1.00 44.50 180 SER A C 1
ATOM 1458 O O . SER A 1 180 ? 17.361 3.160 -41.521 1.00 44.50 180 SER A O 1
ATOM 1460 N N . SER A 1 181 ? 19.525 3.490 -41.021 1.00 41.19 181 SER A N 1
ATOM 1461 C CA . SER A 1 181 ? 19.955 3.731 -42.408 1.00 41.19 181 SER A CA 1
ATOM 1462 C C . SER A 1 181 ? 19.853 2.491 -43.311 1.00 41.19 181 SER A C 1
ATOM 1464 O O . SER A 1 181 ? 19.510 2.607 -44.486 1.00 41.19 181 SER A O 1
ATOM 1466 N N . LEU A 1 182 ? 20.044 1.288 -42.756 1.00 44.53 182 LEU A N 1
ATOM 1467 C CA . LEU A 1 182 ? 19.973 0.020 -43.498 1.00 44.53 182 LEU A CA 1
ATOM 1468 C C . LEU A 1 182 ? 18.547 -0.389 -43.906 1.00 44.53 182 LEU A C 1
ATOM 1470 O O . LEU A 1 182 ? 18.379 -1.275 -44.744 1.00 44.53 182 LEU A O 1
ATOM 1474 N N . THR A 1 183 ? 17.512 0.257 -43.358 1.00 45.94 183 THR A N 1
ATOM 1475 C CA . THR A 1 183 ? 16.111 -0.016 -43.728 1.00 45.94 183 THR A CA 1
ATOM 1476 C C . THR A 1 183 ? 15.592 0.818 -44.906 1.00 45.94 183 THR A C 1
ATOM 1478 O O . THR A 1 183 ? 14.503 0.526 -45.401 1.00 45.94 183 THR A O 1
ATOM 1481 N N . MET A 1 184 ? 16.353 1.805 -45.405 1.00 42.84 184 MET A N 1
ATOM 1482 C CA . MET A 1 184 ? 15.951 2.627 -46.562 1.00 42.84 184 MET A CA 1
ATOM 1483 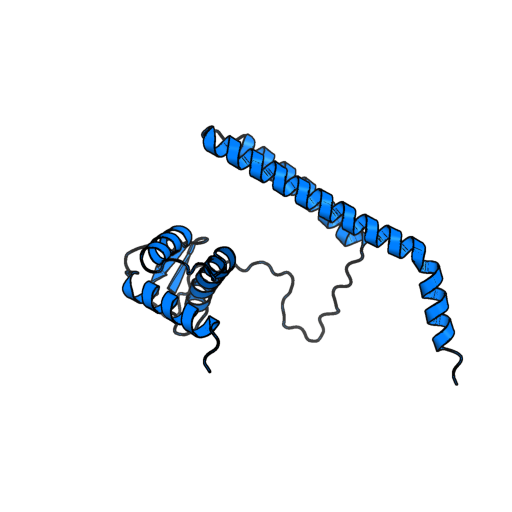C C . MET A 1 184 ? 16.471 2.148 -47.929 1.00 42.84 184 MET A C 1
ATOM 1485 O O . MET A 1 184 ? 15.992 2.651 -48.941 1.00 42.84 184 MET A O 1
ATOM 1489 N N . ASP A 1 185 ? 17.360 1.150 -47.996 1.00 40.59 185 ASP A N 1
ATOM 1490 C CA . ASP A 1 185 ? 17.973 0.691 -49.261 1.00 40.59 185 ASP A CA 1
ATOM 1491 C C . ASP A 1 185 ? 17.387 -0.623 -49.827 1.00 40.59 185 ASP A C 1
ATOM 1493 O O . ASP A 1 185 ? 18.037 -1.349 -50.579 1.00 40.59 185 ASP A O 1
ATOM 1497 N N . PHE A 1 186 ? 16.121 -0.927 -49.526 1.00 40.72 186 PHE A N 1
ATOM 1498 C CA . PHE A 1 186 ? 15.342 -1.931 -50.267 1.00 40.72 186 PHE A CA 1
ATOM 1499 C C . PHE A 1 186 ? 14.087 -1.292 -50.885 1.00 40.72 186 PHE A C 1
ATOM 1501 O O . PHE A 1 186 ? 12.973 -1.434 -50.379 1.00 40.72 186 PHE A O 1
ATOM 1508 N N . CYS A 1 187 ? 14.281 -0.592 -52.006 1.00 37.25 187 CYS A N 1
ATOM 1509 C CA . CYS A 1 187 ? 13.261 -0.323 -53.025 1.00 37.25 187 CYS A CA 1
ATOM 1510 C C . CYS A 1 187 ? 13.823 -0.648 -54.410 1.00 37.25 187 CYS A C 1
ATOM 1512 O O . CYS A 1 187 ? 14.905 -0.117 -54.742 1.00 37.25 187 CYS A O 1
#

Radius of gyration: 23.84 Å; chains: 1; bounding box: 54×41×75 Å

Secondary structure (DSSP, 8-state):
---HHHHHHHHHHHHHHHH--TT--EEHHHHHHHHHHHSPPPTTS-HHHHHHHHHHHHHHHHHSTT--EEEEETTEEEE-SSTT--B-------S--S--TT-------HHHHHHHHHHHHHHHHHHHHHHHTS---HHHHHHHHHHHHHHHHHHHHHHHHHHHHHHHHHHTHHHHHHHHHTTSS--

pLDDT: mean 77.44, std 17.11, range [36.88, 94.25]